Protein AF-A0A961IDR6-F1 (afdb_monomer_lite)

pLDDT: mean 81.63, std 20.86, range [23.52, 98.5]

Radius of gyration: 26.8 Å; chains: 1; bounding box: 94×49×54 Å

Foldseek 3Di:
DDFFADDDDDDDDDDDDDDDDDDDDDDDDDDDDDDPPPPPCPPDPPPPDPAAEFEEEEEQPFFFDFDPDQDADQFPLVRDRPDTRDRADWDADPVRDIDGSSVVSLVVLVVVVVLLQLLPDPNSVVVNVVVVVVPDPDPDDRRHHYNYHYLDNHHLVVDPDDSPPSCSCVSAHQFWHQDPPPRDTDGHSVVVVVVSVGPYYHYDGDDDDDPPDPDDDDTDGDDDPVLLVQLVCCLVVVDPPVVVCPDPCHVPADDPDPPADSSLSSLQVSCCVQPQFGADSVSPGTDPVGRRHDGVVLVVDPPHDDPPVSVVPDPPDD

Sequence (318 aa):
MLLLIAILPISTTESNVTVRPERKRGFFPGKWVTVCLLLLLPGLLYCDPPAPQYTVVLDPGHGGAPLRRPDDKWDVVTGKYLSYYAPGMTARDENGRLLHEHLVTLDLARAVKQYLDWTHSDQGWRKFSELLNEFSDQNTYERIVIDARMSRKDSWNHRFRSTEHPEVNAPYRLYDFPDPESGKMRNGRISFINRLQPHLVVSLHTNPAGAGHDGGMAAVLSPGYETFEMIRRIHLNDKPVSFFQQSPWYGKWLVTDPGWSQYEAARADTWVYFNGWRTNRSGTAIDRNKNRGIRYNMFNWRYRDPPGWEKLYDESEP

Secondary structure (DSSP, 8-state):
-------------------PPPPPP-----------SSSS-TTS---PPPPPEEEEEEEES--S---SSEEEEEETTTTEEEEE-----EEE-TT-PEEEHHHHHHHHHHHHHHHHHGGGSHHHHHHHHHHHTTT---S-----EEEEEES-S--GGGSS--TT-TTSSTTT-SS-EE-TTT-PEEP-HHHHHHHT--SEEEEE---PPPTT------------HHHHHHHHHHHTTSS-THHHHTSTTTTTS---STT--HHHHHHHHHHHHHHSEEEPTTSSSEEEEEE----HHHHSSTTPPPTTGGGG------

Structure (mmCIF, N/CA/C/O backbone):
data_AF-A0A961IDR6-F1
#
_entry.id   AF-A0A961IDR6-F1
#
loop_
_atom_site.group_PDB
_atom_site.id
_atom_site.type_symbol
_atom_site.label_atom_id
_atom_site.label_alt_id
_atom_site.label_comp_id
_atom_site.label_asym_id
_atom_site.label_entity_id
_atom_site.label_seq_id
_atom_site.pdbx_PDB_ins_code
_atom_site.Cartn_x
_atom_site.Cartn_y
_atom_site.Cartn_z
_atom_site.occupancy
_atom_site.B_iso_or_equiv
_atom_site.auth_seq_id
_atom_site.auth_comp_id
_atom_site.auth_asym_id
_atom_site.auth_atom_id
_atom_site.pdbx_PDB_model_num
ATOM 1 N N . MET A 1 1 ? -4.018 -3.034 -7.628 1.00 26.11 1 MET A N 1
ATOM 2 C CA . MET A 1 1 ? -4.424 -2.778 -6.231 1.00 26.11 1 MET A CA 1
ATOM 3 C C . MET A 1 1 ? -3.271 -2.130 -5.485 1.00 26.11 1 MET A C 1
ATOM 5 O O . MET A 1 1 ? -2.189 -2.711 -5.451 1.00 26.11 1 MET A O 1
ATOM 9 N N . LEU A 1 2 ? -3.489 -0.928 -4.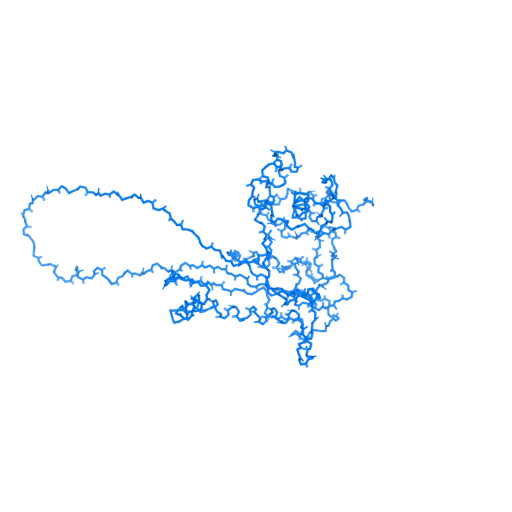962 1.00 25.25 2 LEU A N 1
ATOM 10 C CA . LEU A 1 2 ? -2.490 -0.157 -4.240 1.00 25.25 2 LEU A CA 1
ATOM 11 C C . LEU A 1 2 ? -2.885 0.030 -2.781 1.00 25.25 2 LEU A C 1
ATOM 13 O O . LEU A 1 2 ? -4.056 0.079 -2.418 1.00 25.25 2 LEU A O 1
ATOM 17 N N . LEU A 1 3 ? -1.825 0.096 -1.992 1.00 26.91 3 LEU A N 1
ATOM 18 C CA . LEU A 1 3 ? -1.767 0.453 -0.595 1.00 26.91 3 LEU A CA 1
ATOM 19 C C . LEU A 1 3 ? -2.456 1.808 -0.392 1.00 26.91 3 LEU A C 1
ATOM 21 O O . LEU A 1 3 ? -2.026 2.815 -0.952 1.00 26.91 3 LEU A O 1
ATOM 25 N N . LEU A 1 4 ? -3.560 1.798 0.344 1.00 29.67 4 LEU A N 1
ATOM 26 C CA . LEU A 1 4 ? -4.343 2.981 0.659 1.00 29.67 4 LEU A CA 1
ATOM 27 C C . LEU A 1 4 ? -3.874 3.524 2.020 1.00 29.67 4 LEU A C 1
ATOM 29 O O . LEU A 1 4 ? -3.592 2.766 2.950 1.00 29.67 4 LEU A O 1
ATOM 33 N N . ILE A 1 5 ? -3.733 4.842 2.107 1.00 33.75 5 ILE A N 1
ATOM 34 C CA . ILE A 1 5 ? -3.593 5.604 3.349 1.00 33.75 5 ILE A CA 1
ATOM 35 C C . ILE A 1 5 ? -4.609 6.735 3.216 1.00 33.75 5 ILE A C 1
ATOM 37 O O . ILE A 1 5 ? -4.359 7.682 2.477 1.00 33.75 5 ILE A O 1
ATOM 41 N N . ALA A 1 6 ? -5.780 6.620 3.846 1.00 28.98 6 ALA A N 1
ATOM 42 C CA . ALA A 1 6 ? -6.823 7.643 3.754 1.00 28.98 6 ALA A CA 1
ATOM 43 C C . ALA A 1 6 ? -7.644 7.756 5.045 1.00 28.98 6 ALA A C 1
ATOM 45 O O . ALA A 1 6 ? -8.074 6.743 5.595 1.00 28.98 6 ALA A O 1
ATOM 46 N N . ILE A 1 7 ? -7.907 9.001 5.453 1.00 27.59 7 ILE A N 1
ATOM 47 C CA . ILE A 1 7 ? -9.013 9.412 6.329 1.00 27.59 7 ILE A CA 1
ATOM 48 C C . ILE A 1 7 ? -9.936 10.316 5.486 1.00 27.59 7 ILE A C 1
ATOM 50 O O . ILE A 1 7 ? -9.464 11.053 4.619 1.00 27.59 7 ILE A O 1
ATOM 54 N N . LEU A 1 8 ? -11.247 10.156 5.691 1.00 24.33 8 LEU A N 1
ATOM 55 C CA . LEU A 1 8 ? -12.375 10.627 4.869 1.00 24.33 8 LEU A CA 1
ATOM 56 C C . LEU A 1 8 ? -12.589 12.153 4.880 1.00 24.33 8 LEU A C 1
ATOM 58 O O . LEU A 1 8 ? -12.225 12.824 5.843 1.00 24.33 8 LEU A O 1
ATOM 62 N N . PRO A 1 9 ? -13.327 12.668 3.878 1.00 23.52 9 PRO A N 1
ATOM 63 C CA . PRO A 1 9 ? -14.519 13.450 4.218 1.00 23.52 9 PRO A CA 1
ATOM 64 C C . PRO A 1 9 ? -15.810 12.872 3.611 1.00 23.52 9 PRO A C 1
ATOM 66 O O . PRO A 1 9 ? -15.859 12.473 2.447 1.00 23.52 9 PRO A O 1
ATOM 69 N N . ILE A 1 10 ? -16.862 12.858 4.433 1.00 27.94 10 ILE A N 1
ATOM 70 C CA . ILE A 1 10 ? -18.261 12.602 4.062 1.00 27.94 10 ILE A CA 1
ATOM 71 C C . ILE A 1 10 ? -18.847 13.895 3.477 1.00 27.94 10 ILE A C 1
ATOM 73 O O . ILE A 1 10 ? -18.615 14.975 4.015 1.00 27.94 10 ILE A O 1
ATOM 77 N N . SER A 1 11 ? -19.643 13.787 2.412 1.00 25.88 11 SER A N 1
ATOM 78 C CA . SER A 1 11 ? -20.588 14.833 2.010 1.00 25.88 11 SER A CA 1
ATOM 79 C C . SER A 1 11 ? -21.814 14.223 1.329 1.00 25.88 11 SER A C 1
ATOM 81 O O . SER A 1 11 ? -21.811 13.072 0.901 1.00 25.88 11 SER A O 1
ATOM 83 N N . THR A 1 12 ? -22.864 15.027 1.320 1.00 27.11 12 THR A N 1
ATOM 84 C CA . THR A 1 12 ? -24.258 14.766 1.658 1.00 27.11 12 THR A CA 1
ATOM 85 C C . THR A 1 12 ? -25.153 14.366 0.493 1.00 27.11 12 THR A C 1
ATOM 87 O O . THR A 1 12 ? -24.925 14.707 -0.664 1.00 27.11 12 THR A O 1
ATOM 90 N N . THR A 1 13 ? -26.233 13.684 0.856 1.00 29.56 13 THR A N 1
ATOM 91 C CA . THR A 1 13 ? -27.430 13.421 0.060 1.00 29.56 13 THR A CA 1
ATOM 92 C C . THR A 1 13 ? -28.245 14.692 -0.218 1.00 29.56 13 THR A C 1
ATOM 94 O O . THR A 1 13 ? -28.388 15.549 0.649 1.00 29.56 13 THR A O 1
ATOM 97 N N . GLU A 1 14 ? -28.889 14.743 -1.385 1.00 27.91 14 GLU A N 1
ATOM 98 C CA . GLU A 1 14 ? -30.161 15.447 -1.619 1.00 27.91 14 GLU A CA 1
ATOM 99 C C . GLU A 1 14 ? -31.127 14.392 -2.205 1.00 27.91 14 GLU A C 1
ATOM 101 O O . GLU A 1 14 ? -30.760 13.684 -3.139 1.00 27.91 14 GLU A O 1
ATOM 106 N N . SER A 1 15 ? -32.207 13.993 -1.516 1.00 29.78 15 SER A N 1
ATOM 107 C CA . SER A 1 15 ? -33.550 14.616 -1.445 1.00 29.78 15 SER A CA 1
ATOM 108 C C . SER A 1 15 ? -34.262 14.625 -2.814 1.00 29.78 15 SER A C 1
ATOM 110 O O . SER A 1 15 ? -33.635 14.889 -3.825 1.00 29.78 15 SER A O 1
ATOM 112 N N . ASN A 1 16 ? -35.557 14.384 -3.014 1.00 28.86 16 ASN A N 1
ATOM 113 C CA . ASN A 1 16 ? -36.733 13.998 -2.234 1.00 28.86 16 ASN A CA 1
ATOM 114 C C . ASN A 1 16 ? -37.835 13.816 -3.300 1.00 28.86 16 ASN A C 1
ATOM 116 O O . ASN A 1 16 ? -38.014 14.739 -4.086 1.00 28.86 16 ASN A O 1
ATOM 120 N N . VAL A 1 17 ? -38.633 12.741 -3.305 1.00 29.72 17 VAL A N 1
ATOM 121 C CA . VAL A 1 17 ? -40.006 12.809 -3.857 1.00 29.72 17 VAL A CA 1
ATOM 122 C C . VAL A 1 17 ? -40.931 11.909 -3.041 1.00 29.72 17 VAL A C 1
ATOM 124 O O . VAL A 1 17 ? -40.853 10.685 -3.077 1.00 29.72 17 VAL A O 1
ATOM 127 N N . THR A 1 18 ? -41.828 12.556 -2.303 1.00 32.84 18 THR A N 1
ATOM 128 C CA . THR A 1 18 ? -42.968 11.965 -1.603 1.00 32.84 18 THR A CA 1
ATOM 129 C C . THR A 1 18 ? -44.184 11.983 -2.528 1.00 32.84 18 THR A C 1
ATOM 131 O O . THR A 1 18 ? -44.560 13.036 -3.037 1.00 32.84 18 THR A O 1
ATOM 134 N N . VAL A 1 19 ? -44.846 10.838 -2.704 1.00 32.81 19 VAL A N 1
ATOM 135 C CA . VAL A 1 19 ? -46.178 10.757 -3.324 1.00 32.81 19 VAL A CA 1
ATOM 136 C C . VAL A 1 19 ? -47.172 10.287 -2.263 1.00 32.81 19 VAL A C 1
ATOM 138 O O . VAL A 1 19 ? -47.038 9.204 -1.698 1.00 32.81 19 VAL A O 1
ATOM 141 N N . ARG A 1 20 ? -48.159 11.139 -1.961 1.00 35.66 20 ARG A N 1
ATOM 142 C CA . ARG A 1 20 ? -49.316 10.823 -1.106 1.00 35.66 20 ARG A CA 1
ATOM 143 C C . ARG A 1 20 ? -50.301 9.923 -1.864 1.00 35.66 20 ARG A C 1
ATOM 145 O O . ARG A 1 20 ? -50.562 10.217 -3.028 1.00 35.66 20 ARG A O 1
ATOM 152 N N . PRO A 1 21 ? -50.957 8.943 -1.220 1.00 35.19 21 PRO A N 1
ATOM 153 C CA . PRO A 1 21 ? -52.134 8.309 -1.794 1.00 35.19 21 PRO A CA 1
ATOM 154 C C . PRO A 1 21 ? -53.433 8.996 -1.344 1.00 35.19 21 PRO A C 1
ATOM 156 O O . PRO A 1 21 ? -53.613 9.370 -0.181 1.00 35.19 21 PRO A O 1
ATOM 159 N N . GLU A 1 22 ? -54.350 9.147 -2.299 1.00 31.64 22 GLU A N 1
ATOM 160 C CA . GLU A 1 22 ? -55.722 9.615 -2.115 1.00 31.64 22 GLU A CA 1
ATOM 161 C C . GLU A 1 22 ? -56.558 8.646 -1.262 1.00 31.64 22 GLU A C 1
ATOM 163 O O . GLU A 1 22 ? -56.535 7.428 -1.436 1.00 31.64 22 GLU A O 1
ATOM 168 N N . ARG A 1 23 ? -57.376 9.208 -0.364 1.00 33.44 23 ARG A N 1
ATOM 169 C CA . ARG A 1 23 ? -58.439 8.495 0.355 1.00 33.44 23 ARG A CA 1
ATOM 170 C C . ARG A 1 23 ? -59.662 8.327 -0.549 1.00 33.44 23 ARG A C 1
ATOM 172 O O . ARG A 1 23 ? -60.305 9.321 -0.879 1.00 33.44 23 ARG A O 1
ATOM 179 N N . LYS A 1 24 ? -60.095 7.087 -0.794 1.00 34.59 24 LYS A N 1
ATOM 180 C CA . LYS A 1 24 ? -61.498 6.787 -1.131 1.00 34.59 24 LYS A CA 1
ATOM 181 C C . LYS A 1 24 ? -62.202 6.180 0.081 1.00 34.59 24 LYS A C 1
ATOM 183 O O . LYS A 1 24 ? -61.761 5.181 0.639 1.00 34.59 24 LYS A O 1
ATOM 188 N N . ARG A 1 25 ? -63.286 6.837 0.505 1.00 36.38 25 ARG A N 1
ATOM 189 C CA . ARG A 1 25 ? -64.225 6.361 1.529 1.00 36.38 25 ARG A CA 1
ATOM 190 C C . ARG A 1 25 ? -65.143 5.310 0.903 1.00 36.38 25 ARG A C 1
ATOM 192 O O . ARG A 1 25 ? -65.755 5.580 -0.123 1.00 36.38 25 ARG A O 1
ATOM 199 N N . GLY A 1 26 ? -65.272 4.164 1.561 1.00 34.12 26 GLY A N 1
ATOM 200 C CA . GLY A 1 26 ? -66.303 3.162 1.307 1.00 34.12 26 GLY A CA 1
ATOM 201 C C . GLY A 1 26 ? -66.815 2.653 2.649 1.00 34.12 26 GLY A C 1
ATOM 202 O O . GLY A 1 26 ? -66.037 2.184 3.471 1.00 34.12 26 GLY A O 1
ATOM 203 N N . PHE A 1 27 ? -68.106 2.846 2.884 1.00 33.69 27 PHE A N 1
ATOM 204 C CA . PHE A 1 27 ? -68.839 2.580 4.116 1.00 33.69 27 PHE A CA 1
ATOM 205 C C . PHE A 1 27 ? -69.639 1.287 3.928 1.00 33.69 27 PHE A C 1
ATOM 207 O O . PHE A 1 27 ? -70.381 1.213 2.957 1.00 33.69 27 PHE A O 1
ATOM 214 N N . PHE A 1 28 ? -69.537 0.313 4.837 1.00 36.84 28 PHE A N 1
ATOM 215 C CA . PHE A 1 28 ? -70.566 -0.716 5.060 1.00 36.84 28 PHE A CA 1
ATOM 216 C C . PHE A 1 28 ? -70.483 -1.235 6.509 1.00 36.84 28 PHE A C 1
ATOM 218 O O . PHE A 1 28 ? -69.383 -1.556 6.964 1.00 36.84 28 PHE A O 1
ATOM 225 N N . PRO A 1 29 ? -71.605 -1.319 7.253 1.00 46.75 29 PRO A N 1
ATOM 226 C CA . PRO A 1 29 ? -71.626 -1.828 8.618 1.00 46.75 29 PRO A CA 1
ATOM 227 C C . PRO A 1 29 ? -72.003 -3.317 8.641 1.00 46.75 29 PRO A C 1
ATOM 229 O O . PRO A 1 29 ? -72.937 -3.745 7.967 1.00 46.75 29 PRO A O 1
ATOM 232 N N . GLY A 1 30 ? -71.317 -4.113 9.460 1.00 32.97 30 GLY A N 1
ATOM 233 C CA . GLY A 1 30 ? -71.651 -5.524 9.642 1.00 32.97 30 GLY A CA 1
ATOM 234 C C . GLY A 1 30 ? -70.866 -6.152 10.787 1.00 32.97 30 GLY A C 1
ATOM 235 O O . GLY A 1 30 ? -69.664 -6.352 10.685 1.00 32.97 30 GLY A O 1
ATOM 236 N N . LYS A 1 31 ? -71.571 -6.415 11.885 1.00 41.28 31 LYS A N 1
ATOM 237 C CA . LYS A 1 31 ? -71.119 -6.974 13.166 1.00 41.28 31 LYS A CA 1
ATOM 238 C C . LYS A 1 31 ? -70.223 -8.213 13.013 1.00 41.28 31 LYS A C 1
ATOM 240 O O . LYS A 1 31 ? -70.706 -9.190 12.464 1.00 41.28 31 LYS A O 1
ATOM 245 N N . TRP A 1 32 ? -69.038 -8.219 13.635 1.00 39.53 32 TRP A N 1
ATOM 246 C CA . TRP A 1 32 ? -68.435 -9.418 14.237 1.00 39.53 32 TRP A CA 1
ATOM 247 C C . TRP A 1 32 ? -67.631 -9.063 15.491 1.00 39.53 32 TRP A C 1
ATOM 249 O O . TRP A 1 32 ? -67.067 -7.982 15.639 1.00 39.53 32 TRP A O 1
ATOM 259 N N . VAL A 1 33 ? -67.704 -10.007 16.414 1.00 42.34 33 VAL A N 1
ATOM 260 C CA . VAL A 1 33 ? -67.354 -9.995 17.828 1.00 42.34 33 VAL A CA 1
ATOM 261 C C . VAL A 1 33 ? -65.859 -10.291 18.018 1.00 42.34 33 VAL A C 1
ATOM 263 O O . VAL A 1 33 ? -65.310 -11.150 17.341 1.00 42.34 33 VAL A O 1
ATOM 266 N N . THR A 1 34 ? -65.243 -9.580 18.966 1.00 48.31 34 THR A N 1
ATOM 267 C CA . THR A 1 34 ? -64.062 -9.954 19.771 1.00 48.31 34 THR A CA 1
ATOM 268 C C . THR A 1 34 ? -62.850 -10.580 19.062 1.00 48.31 34 THR A C 1
ATOM 270 O O . THR A 1 34 ? -62.719 -11.796 19.024 1.00 48.31 34 THR A O 1
ATOM 273 N N . VAL A 1 35 ? -61.862 -9.743 18.710 1.00 43.81 35 VAL A N 1
ATOM 274 C CA . VAL A 1 35 ? -60.420 -10.037 18.890 1.00 43.81 35 VAL A CA 1
ATOM 275 C C . VAL A 1 35 ? -59.711 -8.725 19.267 1.00 43.81 35 VAL A C 1
ATOM 277 O O . VAL A 1 35 ? -59.161 -8.029 18.422 1.00 43.81 35 VAL A O 1
ATOM 280 N N . CYS A 1 36 ? -59.747 -8.356 20.549 1.00 46.03 36 CYS A N 1
ATOM 281 C CA . CYS A 1 36 ? -59.084 -7.155 21.084 1.00 46.03 36 CYS A CA 1
ATOM 282 C C . CYS A 1 36 ? -57.797 -7.461 21.875 1.00 46.03 36 CYS A C 1
ATOM 284 O O . CYS A 1 36 ? -57.513 -6.767 22.842 1.00 46.03 36 CYS A O 1
ATOM 286 N N . LEU A 1 37 ? -56.994 -8.469 21.509 1.00 45.31 37 LEU A N 1
ATOM 287 C CA . LEU A 1 37 ? -55.779 -8.775 22.294 1.00 45.31 37 LEU A CA 1
ATOM 288 C C . LEU A 1 37 ? -54.541 -9.235 21.510 1.00 45.31 37 LEU A C 1
ATOM 290 O O . LEU A 1 37 ? -53.613 -9.759 22.111 1.00 45.31 37 LEU A O 1
ATOM 294 N N . LEU A 1 38 ? -54.476 -8.988 20.196 1.00 44.19 38 LEU A N 1
ATOM 295 C CA . LEU A 1 38 ? -53.254 -9.228 19.401 1.00 44.19 38 LEU A CA 1
ATOM 296 C C . LEU A 1 38 ? -52.867 -8.083 18.444 1.00 44.19 38 LEU A C 1
ATOM 298 O O . LEU A 1 38 ? -51.888 -8.200 17.718 1.00 44.19 38 LEU A O 1
ATOM 302 N N . LEU A 1 39 ? -53.581 -6.950 18.465 1.00 45.56 39 LEU A N 1
ATOM 303 C CA . LEU A 1 39 ? -53.295 -5.790 17.599 1.00 45.56 39 LEU A CA 1
ATOM 304 C C . LEU A 1 39 ? -52.666 -4.594 18.343 1.00 45.56 39 LEU A C 1
ATOM 306 O O . LEU A 1 39 ? -52.488 -3.529 17.760 1.00 45.56 39 LEU A O 1
ATOM 310 N N . LEU A 1 40 ? -52.279 -4.775 19.611 1.00 47.91 40 LEU A N 1
ATOM 311 C CA . LEU A 1 40 ? -51.539 -3.791 20.418 1.00 47.91 40 LEU A CA 1
ATOM 312 C C . LEU A 1 40 ? -50.065 -4.171 20.615 1.00 47.91 40 LEU A C 1
ATOM 314 O O . LEU A 1 40 ? -49.457 -3.826 21.621 1.00 47.91 40 LEU A O 1
ATOM 318 N N . LEU A 1 41 ? -49.471 -4.855 19.637 1.00 50.72 41 LEU A N 1
ATOM 319 C CA . LEU A 1 41 ? -48.018 -4.981 19.537 1.00 50.72 41 LEU A CA 1
ATOM 320 C C . LEU A 1 41 ? -47.503 -4.623 18.130 1.00 50.72 41 LEU A C 1
ATOM 322 O O . LEU A 1 41 ? -46.824 -5.443 17.519 1.00 50.72 41 LEU A O 1
ATOM 326 N N . PRO A 1 42 ? -47.730 -3.403 17.590 1.00 45.50 42 PRO A N 1
ATOM 327 C CA . PRO A 1 42 ? -46.989 -2.965 16.404 1.00 45.50 42 PRO A CA 1
ATOM 328 C C . PRO A 1 42 ? -45.484 -2.753 16.669 1.00 45.50 42 PRO A C 1
ATOM 330 O O . PRO A 1 42 ? -44.766 -2.362 15.758 1.00 45.50 42 PRO A O 1
ATOM 333 N N . GLY A 1 43 ? -44.999 -2.966 17.900 1.00 47.38 43 GLY A N 1
ATOM 334 C CA . GLY A 1 43 ? -43.643 -2.600 18.321 1.00 47.38 43 GLY A CA 1
ATOM 335 C C . GLY A 1 43 ? -42.720 -3.741 18.753 1.00 47.38 43 GLY A C 1
ATOM 336 O O . GLY A 1 43 ? -41.617 -3.442 19.188 1.00 47.38 43 GLY A O 1
ATOM 337 N N . LEU A 1 44 ? -43.122 -5.020 18.682 1.00 47.84 44 LEU A N 1
ATOM 338 C CA . LEU A 1 44 ? -42.323 -6.108 19.287 1.00 47.84 44 LEU A CA 1
ATOM 339 C C . LEU A 1 44 ? -41.415 -6.911 18.348 1.00 47.84 44 LEU A C 1
ATOM 341 O O . LEU A 1 44 ? -40.717 -7.793 18.831 1.00 47.84 44 LEU A O 1
ATOM 345 N N . LEU A 1 45 ? -41.361 -6.612 17.048 1.00 49.56 45 LEU A N 1
ATOM 346 C CA . LEU A 1 45 ? -40.419 -7.275 16.130 1.00 49.56 45 LEU A CA 1
ATOM 347 C C . LEU A 1 45 ? -39.859 -6.327 15.060 1.00 49.56 45 LEU A C 1
ATOM 349 O O . LEU A 1 45 ? -39.510 -6.769 13.967 1.00 49.56 45 LEU A O 1
ATOM 353 N N . TYR A 1 46 ? -39.748 -5.026 15.353 1.00 47.03 46 TYR A N 1
ATOM 354 C CA . TYR A 1 46 ? -38.861 -4.179 14.557 1.00 47.03 46 TYR A CA 1
ATOM 355 C C . TYR A 1 46 ? -37.438 -4.429 15.052 1.00 47.03 46 TYR A C 1
ATOM 357 O O . TYR A 1 46 ? -36.935 -3.763 15.951 1.00 47.03 46 TYR A O 1
ATOM 365 N N . CYS A 1 47 ? -36.835 -5.500 14.542 1.00 53.31 47 CYS A N 1
ATOM 366 C CA . CYS A 1 47 ? -35.402 -5.676 14.659 1.00 53.31 47 CYS A CA 1
ATOM 367 C C . CYS A 1 47 ? -34.807 -4.658 13.691 1.00 53.31 47 CYS A C 1
ATOM 369 O O . CYS A 1 47 ? -34.988 -4.809 12.480 1.00 53.31 47 CYS A O 1
ATOM 371 N N . ASP A 1 48 ? -34.183 -3.601 14.215 1.00 63.38 48 ASP A N 1
ATOM 372 C CA . ASP A 1 48 ? -33.442 -2.679 13.362 1.00 63.38 48 ASP A CA 1
ATOM 373 C C . ASP A 1 48 ? -32.518 -3.502 12.455 1.00 63.38 48 ASP A C 1
ATOM 375 O O . ASP A 1 48 ? -31.928 -4.494 12.916 1.00 63.38 48 ASP A O 1
ATOM 379 N N . PRO A 1 49 ? -32.432 -3.161 11.156 1.00 72.31 49 PRO A N 1
ATOM 380 C CA . PRO A 1 49 ? -31.512 -3.849 10.274 1.00 72.31 49 PRO A CA 1
ATOM 381 C C . PRO A 1 49 ? -30.114 -3.796 10.902 1.00 72.31 49 PRO A C 1
ATOM 383 O O . PRO A 1 49 ? -29.743 -2.774 11.490 1.00 72.31 49 PRO A O 1
ATOM 386 N N . PRO A 1 50 ? -29.341 -4.893 10.823 1.00 82.12 50 PRO A N 1
ATOM 387 C CA . PRO A 1 50 ? -28.013 -4.913 11.406 1.00 82.12 50 PRO A CA 1
ATOM 388 C C . PRO A 1 50 ? -27.198 -3.756 10.831 1.00 82.12 50 PRO A C 1
ATOM 390 O O . PRO A 1 50 ? -27.246 -3.494 9.626 1.00 82.12 50 PRO A O 1
ATOM 393 N N . ALA A 1 51 ? -26.467 -3.069 11.708 1.00 90.50 51 ALA A N 1
ATOM 394 C CA . ALA A 1 51 ? -25.614 -1.957 11.320 1.00 90.50 51 ALA A CA 1
ATOM 395 C C . ALA A 1 51 ? -24.704 -2.364 10.145 1.00 90.50 51 ALA A C 1
ATOM 397 O O . ALA A 1 51 ? -24.154 -3.475 10.163 1.00 90.50 51 ALA A O 1
ATOM 398 N N . PRO A 1 52 ? -24.527 -1.499 9.129 1.00 95.38 52 PRO A N 1
ATOM 399 C CA . PRO A 1 52 ? -23.689 -1.813 7.984 1.00 95.38 52 PRO A CA 1
ATOM 400 C C . PRO A 1 52 ? -22.265 -2.141 8.439 1.00 95.38 52 PRO A C 1
ATOM 402 O O . PRO A 1 52 ? -21.695 -1.481 9.315 1.00 95.38 52 PRO A O 1
ATOM 405 N N . GLN A 1 53 ? -21.702 -3.186 7.836 1.00 96.06 53 GLN A N 1
ATOM 406 C CA . GLN A 1 53 ? -20.392 -3.712 8.191 1.00 96.06 53 GLN A CA 1
ATOM 407 C C . GLN A 1 53 ? -19.366 -3.413 7.099 1.00 96.06 53 GLN A C 1
ATOM 409 O O . GLN A 1 53 ? -19.571 -3.739 5.932 1.00 96.06 53 GLN A O 1
ATOM 414 N N . TYR A 1 54 ? -18.223 -2.866 7.506 1.00 97.62 54 TYR A N 1
ATOM 415 C CA . TYR A 1 54 ? -17.109 -2.526 6.631 1.00 97.62 54 TYR A CA 1
ATOM 416 C C . TYR A 1 54 ? -15.842 -3.250 7.079 1.00 97.62 54 TYR A C 1
ATOM 418 O O . TYR A 1 54 ? -15.432 -3.176 8.233 1.00 97.62 54 TYR A O 1
ATOM 426 N N . THR A 1 55 ? -15.181 -3.938 6.157 1.00 97.81 55 THR A N 1
ATOM 427 C CA . THR A 1 55 ? -13.867 -4.548 6.406 1.00 97.81 55 THR A CA 1
ATOM 428 C C . THR A 1 55 ? -12.756 -3.535 6.162 1.00 97.81 55 THR A C 1
ATOM 430 O O . THR A 1 55 ? -12.641 -2.994 5.060 1.00 97.81 55 THR A O 1
ATOM 433 N N . VAL A 1 56 ? -11.901 -3.332 7.162 1.00 98.25 56 VAL A N 1
ATOM 434 C CA . VAL A 1 56 ? -10.727 -2.453 7.086 1.00 98.25 56 VAL A CA 1
ATOM 435 C C . VAL A 1 56 ? -9.476 -3.277 7.352 1.00 98.25 56 VAL A C 1
ATOM 437 O O . VAL A 1 56 ? -9.435 -4.058 8.300 1.00 98.25 56 VAL A O 1
ATOM 440 N N . VAL A 1 57 ? -8.433 -3.119 6.540 1.00 98.50 57 VAL A N 1
ATOM 441 C CA . VAL A 1 57 ? -7.146 -3.788 6.767 1.00 98.50 57 VAL A CA 1
ATOM 442 C C . VAL A 1 57 ? -6.088 -2.768 7.147 1.00 98.50 57 VAL A C 1
ATOM 444 O O . VAL A 1 57 ? -5.724 -1.921 6.342 1.00 98.50 57 VAL A O 1
ATOM 447 N N . LEU A 1 58 ? -5.555 -2.892 8.356 1.00 98.50 58 LEU A N 1
ATOM 448 C CA . LEU A 1 58 ? -4.399 -2.150 8.836 1.00 98.50 58 LEU A CA 1
ATOM 449 C C . LEU A 1 58 ? -3.124 -2.886 8.392 1.00 98.50 58 LEU A C 1
ATOM 451 O O . LEU A 1 58 ? -2.882 -4.024 8.802 1.00 98.50 58 LEU A O 1
ATOM 455 N N . ASP A 1 59 ? -2.312 -2.263 7.542 1.00 97.75 59 ASP A N 1
ATOM 456 C CA . ASP A 1 59 ? -1.015 -2.783 7.098 1.00 97.75 59 ASP A CA 1
ATOM 457 C C . ASP A 1 59 ? 0.118 -2.032 7.810 1.00 97.75 59 ASP A C 1
ATOM 459 O O . ASP A 1 59 ? 0.580 -1.001 7.321 1.00 97.75 59 ASP A O 1
ATOM 463 N N . PRO A 1 60 ? 0.569 -2.482 8.994 1.00 97.12 60 PRO A N 1
ATOM 464 C CA . PRO A 1 60 ? 1.741 -1.880 9.606 1.00 97.12 60 PRO A CA 1
ATOM 465 C C . PRO A 1 60 ? 2.965 -2.144 8.722 1.00 97.12 60 PRO A C 1
ATOM 467 O O . PRO A 1 60 ? 3.317 -3.297 8.455 1.00 97.12 60 PRO A O 1
ATOM 470 N N . GLY A 1 61 ? 3.618 -1.073 8.277 1.00 94.44 61 GLY A N 1
ATOM 471 C CA . GLY A 1 61 ? 4.722 -1.118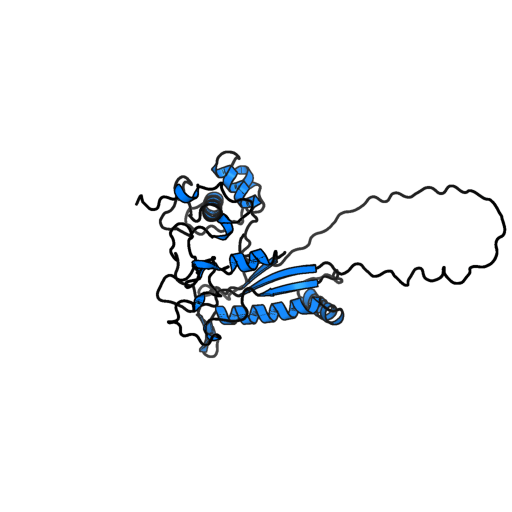 7.331 1.00 94.44 61 GLY A CA 1
ATOM 472 C C . GLY A 1 61 ? 5.854 -2.043 7.771 1.00 94.44 61 GLY A C 1
ATOM 473 O O . GLY A 1 61 ? 6.112 -2.234 8.960 1.00 94.44 61 GLY A O 1
ATOM 474 N N . HIS A 1 62 ? 6.568 -2.605 6.795 1.00 93.69 62 HIS A N 1
ATOM 475 C CA . HIS A 1 62 ? 7.750 -3.443 7.024 1.00 93.69 62 HIS A CA 1
ATOM 476 C C . HIS A 1 62 ? 7.439 -4.706 7.859 1.00 93.69 62 HIS A C 1
ATOM 478 O O . HIS A 1 62 ? 6.412 -5.344 7.650 1.00 93.69 62 HIS A O 1
ATOM 484 N N . GLY A 1 63 ? 8.370 -5.139 8.720 1.00 92.81 63 GLY A N 1
ATOM 485 C CA . GLY A 1 63 ? 8.206 -6.301 9.609 1.00 92.81 63 GLY A CA 1
ATOM 486 C C . GLY A 1 63 ? 9.280 -7.379 9.466 1.00 92.81 63 GLY A C 1
ATOM 487 O O . GLY A 1 63 ? 9.521 -8.105 10.421 1.00 92.81 63 GLY A O 1
ATOM 488 N N . GLY A 1 64 ? 9.949 -7.463 8.319 1.00 92.69 64 GLY A N 1
ATOM 489 C CA . GLY A 1 64 ? 11.050 -8.388 8.047 1.00 92.69 64 GLY A CA 1
ATOM 490 C C . GLY A 1 64 ? 12.435 -7.904 8.490 1.00 92.69 64 GLY A C 1
ATOM 491 O O . GLY A 1 64 ? 12.646 -6.728 8.792 1.00 92.69 64 GLY A O 1
ATOM 492 N N . ALA A 1 65 ? 13.365 -8.853 8.528 1.00 91.81 65 ALA A N 1
ATOM 493 C CA . ALA A 1 65 ? 14.773 -8.701 8.835 1.00 91.81 65 ALA A CA 1
ATOM 494 C C . ALA A 1 65 ? 15.558 -8.077 7.663 1.00 91.81 65 ALA A C 1
ATOM 496 O O . ALA A 1 65 ? 15.289 -8.390 6.496 1.00 91.81 65 ALA A O 1
ATOM 497 N N . PRO A 1 66 ? 16.576 -7.246 7.955 1.00 89.12 66 PRO A N 1
ATOM 498 C CA . PRO A 1 66 ? 17.486 -6.719 6.946 1.00 89.12 66 PRO A CA 1
ATOM 499 C C . PRO A 1 66 ? 18.456 -7.812 6.484 1.00 89.12 66 PRO A C 1
ATOM 501 O O . PRO A 1 66 ? 19.397 -8.161 7.194 1.00 89.12 66 PRO A O 1
ATOM 504 N N . LEU A 1 67 ? 18.242 -8.355 5.286 1.00 89.19 67 LEU A N 1
ATOM 505 C CA . LEU A 1 67 ? 19.121 -9.374 4.708 1.00 89.19 67 LEU A CA 1
ATOM 506 C C . LEU A 1 67 ? 20.091 -8.770 3.697 1.00 89.19 67 LEU A C 1
ATOM 508 O O . LEU A 1 67 ? 19.754 -7.840 2.970 1.00 89.19 67 LEU A O 1
ATOM 512 N N . ARG A 1 68 ? 21.279 -9.369 3.578 1.00 87.62 68 ARG A N 1
ATOM 513 C CA . ARG A 1 68 ? 22.282 -9.022 2.554 1.00 87.62 68 ARG A CA 1
ATOM 514 C C . ARG A 1 68 ? 22.032 -9.713 1.207 1.00 87.62 68 ARG A C 1
ATOM 516 O O . ARG A 1 68 ? 22.963 -9.928 0.439 1.00 87.62 68 ARG A O 1
ATOM 523 N N . ARG A 1 69 ? 20.778 -10.050 0.903 1.00 90.12 69 ARG A N 1
ATOM 524 C CA . ARG A 1 69 ? 20.354 -10.618 -0.383 1.00 90.12 69 ARG A CA 1
ATOM 525 C C . ARG A 1 69 ? 18.966 -10.109 -0.778 1.00 90.12 69 ARG A C 1
ATOM 527 O O . ARG A 1 69 ? 18.189 -9.765 0.119 1.00 90.12 69 ARG A O 1
ATOM 534 N N . PRO A 1 70 ? 18.631 -10.099 -2.080 1.00 91.62 70 PRO A N 1
ATOM 535 C CA . PRO A 1 70 ? 17.255 -9.937 -2.519 1.00 91.62 70 PRO A CA 1
ATOM 536 C C . PRO A 1 70 ? 16.361 -11.008 -1.890 1.00 91.62 70 PRO A C 1
ATOM 538 O O . PRO A 1 70 ? 16.691 -12.195 -1.887 1.00 91.62 70 PRO A O 1
ATOM 541 N N . ASP A 1 71 ? 15.261 -10.564 -1.296 1.00 92.50 71 ASP A N 1
ATOM 542 C CA . ASP A 1 71 ? 14.352 -11.419 -0.524 1.00 92.50 71 ASP A CA 1
ATOM 543 C C . ASP A 1 71 ? 12.929 -10.842 -0.442 1.00 92.50 71 ASP A C 1
ATOM 545 O O . ASP A 1 71 ? 12.074 -11.361 0.275 1.00 92.50 71 ASP A O 1
ATOM 549 N N . ASP A 1 72 ? 12.672 -9.757 -1.177 1.00 90.81 72 ASP A N 1
ATOM 550 C CA . ASP A 1 72 ? 11.362 -9.143 -1.341 1.00 90.81 72 ASP A CA 1
ATOM 551 C C . ASP A 1 72 ? 11.058 -8.934 -2.830 1.00 90.81 72 ASP A C 1
ATOM 553 O O . ASP A 1 72 ? 11.967 -8.851 -3.662 1.00 90.81 72 ASP A O 1
ATOM 557 N N . LYS A 1 73 ? 9.768 -8.837 -3.161 1.00 91.81 73 LYS A N 1
ATOM 558 C CA . LYS A 1 73 ? 9.246 -8.699 -4.531 1.00 91.81 73 LYS A CA 1
ATOM 559 C C . LYS A 1 73 ? 9.750 -9.797 -5.472 1.00 91.81 73 LYS A C 1
ATOM 561 O O . LYS A 1 73 ? 10.584 -9.551 -6.341 1.00 91.81 73 LYS A O 1
ATOM 566 N N . TRP A 1 74 ? 9.241 -11.010 -5.275 1.00 93.31 74 TRP A N 1
ATOM 567 C CA . TRP A 1 74 ? 9.433 -12.091 -6.235 1.00 93.31 74 TRP A CA 1
ATOM 568 C C . TRP A 1 74 ? 8.713 -11.762 -7.541 1.00 93.31 74 TRP A C 1
ATOM 570 O O . TRP A 1 74 ? 7.510 -11.490 -7.548 1.00 93.31 74 TRP A O 1
ATOM 580 N N . ASP A 1 75 ? 9.468 -11.776 -8.626 1.00 90.94 75 ASP A N 1
ATOM 581 C CA . ASP A 1 75 ? 8.969 -11.563 -9.969 1.00 90.94 75 ASP A CA 1
ATOM 582 C C . ASP A 1 75 ? 8.812 -12.908 -10.665 1.00 90.94 75 ASP A C 1
ATOM 584 O O . ASP A 1 75 ? 9.764 -13.668 -10.849 1.00 90.94 75 ASP A O 1
ATOM 588 N N . VAL A 1 76 ? 7.569 -13.222 -11.005 1.00 87.12 76 VAL A N 1
ATOM 589 C CA . VAL A 1 76 ? 7.197 -14.552 -11.493 1.00 87.12 76 VAL A CA 1
ATOM 590 C C . VAL A 1 76 ? 7.640 -14.814 -12.922 1.00 87.12 76 VAL A C 1
ATOM 592 O O . VAL A 1 76 ? 7.690 -15.973 -13.317 1.00 87.12 76 VAL A O 1
ATOM 595 N N . VAL A 1 77 ? 7.973 -13.766 -13.677 1.00 85.75 77 VAL A N 1
ATOM 596 C CA . VAL A 1 77 ? 8.488 -13.925 -15.037 1.00 85.75 77 VAL A CA 1
ATOM 597 C C . VAL A 1 77 ? 9.975 -14.255 -15.021 1.00 85.75 77 VAL A C 1
ATOM 599 O O . VAL A 1 77 ? 10.404 -15.210 -15.658 1.00 85.75 77 VAL A O 1
ATOM 602 N N . THR A 1 78 ? 10.750 -13.507 -14.238 1.00 85.81 78 THR A N 1
ATOM 603 C CA . THR A 1 78 ? 12.212 -13.653 -14.174 1.00 85.81 78 THR A CA 1
ATOM 604 C C . THR A 1 78 ? 12.655 -14.757 -13.207 1.00 85.81 78 THR A C 1
ATOM 606 O O . THR A 1 78 ? 13.810 -15.189 -13.224 1.00 85.81 78 THR A O 1
ATOM 609 N N . GLY A 1 79 ? 11.750 -15.223 -12.337 1.00 89.69 79 GLY A N 1
ATOM 610 C CA . GLY A 1 79 ? 12.029 -16.257 -11.340 1.00 89.69 79 GLY A CA 1
ATOM 611 C C . GLY A 1 79 ? 13.035 -15.801 -10.282 1.00 89.69 79 GLY A C 1
ATOM 612 O O . GLY A 1 79 ? 13.848 -16.599 -9.812 1.00 89.69 79 GLY A O 1
ATOM 613 N N . LYS A 1 80 ? 13.040 -14.504 -9.949 1.00 91.75 80 LYS A N 1
ATOM 614 C CA . LYS A 1 80 ? 14.021 -13.884 -9.047 1.00 91.75 80 LYS A CA 1
ATOM 615 C C . LYS A 1 80 ? 13.346 -12.916 -8.079 1.00 91.75 80 LYS A C 1
ATOM 617 O O . LYS A 1 80 ? 12.313 -12.314 -8.368 1.00 91.75 80 LYS A O 1
ATOM 622 N N . TYR A 1 81 ? 13.977 -12.711 -6.925 1.00 92.69 81 TYR A N 1
ATOM 623 C CA . TYR A 1 81 ? 13.667 -11.577 -6.056 1.00 92.69 81 TYR A CA 1
ATOM 624 C C . TYR A 1 81 ? 14.333 -10.318 -6.608 1.00 92.69 81 TYR A C 1
ATOM 626 O O . TYR A 1 81 ? 15.548 -10.293 -6.799 1.00 92.69 81 TYR A O 1
ATOM 634 N N . LEU A 1 82 ? 13.549 -9.265 -6.834 1.00 90.50 82 LEU A N 1
ATOM 635 C CA . LEU A 1 82 ? 14.051 -8.030 -7.443 1.00 90.50 82 LEU A CA 1
ATOM 636 C C . LEU A 1 82 ? 14.579 -7.014 -6.433 1.00 90.50 82 LEU A C 1
ATOM 638 O O . LEU A 1 82 ? 15.212 -6.031 -6.814 1.00 90.50 82 LEU A O 1
ATOM 642 N N . SER A 1 83 ? 14.282 -7.198 -5.147 1.00 90.19 83 SER A N 1
ATOM 643 C CA . SER A 1 83 ? 14.659 -6.229 -4.125 1.00 90.19 83 SER A CA 1
ATOM 644 C C . SER A 1 83 ? 15.122 -6.879 -2.836 1.00 90.19 83 SER A C 1
ATOM 646 O O . SER A 1 83 ? 14.634 -7.930 -2.418 1.00 90.19 83 SER A O 1
ATOM 648 N N . TYR A 1 84 ? 16.055 -6.201 -2.176 1.00 93.06 84 TYR A N 1
ATOM 649 C CA . TYR A 1 84 ? 16.321 -6.417 -0.763 1.00 93.06 84 TYR A CA 1
ATOM 650 C C . TYR A 1 84 ? 15.070 -6.081 0.042 1.00 93.06 84 TYR A C 1
ATOM 652 O O . TYR A 1 84 ? 14.314 -5.170 -0.310 1.00 93.06 84 TYR A O 1
ATOM 660 N N . TYR A 1 85 ? 14.875 -6.795 1.144 1.00 92.69 85 TYR A N 1
ATOM 661 C CA . TYR A 1 85 ? 13.820 -6.449 2.079 1.00 92.69 85 TYR A CA 1
ATOM 662 C C . TYR A 1 85 ? 14.106 -5.076 2.701 1.00 92.69 85 TYR A C 1
ATOM 664 O O . TYR A 1 85 ? 15.183 -4.860 3.254 1.00 92.69 85 TYR A O 1
ATOM 672 N N . ALA A 1 86 ? 13.147 -4.151 2.629 1.00 91.81 86 ALA A N 1
ATOM 673 C CA . ALA A 1 86 ? 13.259 -2.837 3.257 1.00 91.81 86 ALA A CA 1
ATOM 674 C C . ALA A 1 86 ? 12.809 -2.922 4.733 1.00 91.81 86 ALA A C 1
ATOM 676 O O . ALA A 1 86 ? 11.604 -3.037 4.980 1.00 91.81 86 ALA A O 1
ATOM 677 N N . PRO A 1 87 ? 13.720 -2.849 5.727 1.00 89.88 87 PRO A N 1
ATOM 678 C CA . PRO A 1 87 ? 13.382 -3.039 7.147 1.00 89.88 87 PRO A CA 1
ATOM 679 C C . PRO A 1 87 ? 12.637 -1.848 7.780 1.00 89.88 87 PRO A C 1
ATOM 681 O O . PRO A 1 87 ? 12.135 -1.966 8.901 1.00 89.88 87 PRO A O 1
ATOM 684 N N . GLY A 1 88 ? 12.558 -0.725 7.061 1.00 91.06 88 GLY A N 1
ATOM 685 C CA . GLY A 1 88 ? 12.052 0.549 7.566 1.00 91.06 88 GLY A CA 1
ATOM 686 C C . GLY A 1 88 ? 13.146 1.384 8.224 1.00 91.06 88 GLY A C 1
ATOM 687 O O . GLY A 1 88 ? 14.291 0.946 8.366 1.00 91.06 88 GLY A O 1
ATOM 688 N N . MET A 1 89 ? 12.787 2.604 8.595 1.00 88.88 89 MET A N 1
ATOM 689 C CA . MET A 1 89 ? 13.691 3.567 9.211 1.00 88.88 89 MET A CA 1
ATOM 690 C C . MET A 1 89 ? 13.975 3.241 10.679 1.00 88.88 89 MET A C 1
ATOM 692 O O . MET A 1 89 ? 13.209 2.556 11.366 1.00 88.88 89 MET A O 1
ATOM 696 N N . THR A 1 90 ? 15.093 3.771 11.171 1.00 90.44 90 THR A N 1
ATOM 697 C CA . THR A 1 90 ? 15.449 3.755 12.591 1.00 90.44 90 THR A CA 1
ATOM 698 C C . THR A 1 90 ? 15.745 5.163 13.075 1.00 90.44 90 THR A C 1
ATOM 700 O O . THR A 1 90 ? 16.429 5.913 12.382 1.00 90.44 90 THR A O 1
ATOM 703 N N . ALA A 1 91 ? 15.283 5.498 14.273 1.00 87.56 91 ALA A N 1
ATOM 704 C CA . ALA A 1 91 ? 15.527 6.784 14.920 1.00 87.56 91 ALA A CA 1
ATOM 705 C C . ALA A 1 91 ? 15.869 6.569 16.397 1.00 87.56 91 ALA A C 1
ATOM 707 O O . ALA A 1 91 ? 15.718 5.463 16.910 1.00 87.56 91 ALA A O 1
ATOM 708 N N . ARG A 1 92 ? 16.329 7.607 17.093 1.00 88.25 92 ARG A N 1
ATOM 709 C CA . ARG A 1 92 ? 16.416 7.595 18.558 1.00 88.25 92 ARG A CA 1
ATOM 710 C C . ARG A 1 92 ? 15.371 8.542 19.128 1.00 88.25 92 ARG A C 1
ATOM 712 O O . ARG A 1 92 ? 15.149 9.597 18.543 1.00 88.25 92 ARG A O 1
ATOM 719 N N . ASP A 1 93 ? 14.735 8.152 20.226 1.00 85.00 93 ASP A N 1
ATOM 720 C CA . ASP A 1 93 ? 13.902 9.079 20.995 1.00 85.00 93 ASP A CA 1
ATOM 721 C C . ASP A 1 93 ? 14.753 10.007 21.880 1.00 85.00 93 ASP A C 1
ATOM 723 O O . ASP A 1 93 ? 15.983 9.908 21.916 1.00 85.00 93 ASP A O 1
ATOM 727 N N . GLU A 1 94 ? 14.086 10.917 22.591 1.00 84.81 94 GLU A N 1
ATOM 728 C CA . GLU A 1 94 ? 14.698 11.894 23.505 1.00 84.81 94 GLU A CA 1
ATOM 729 C C . GLU A 1 94 ? 15.560 11.258 24.609 1.00 84.81 94 GLU A C 1
ATOM 731 O O . GLU A 1 94 ? 16.512 11.873 25.082 1.00 84.81 94 GLU A O 1
ATOM 736 N N . ASN A 1 95 ? 15.284 10.000 24.968 1.00 90.44 95 ASN A N 1
ATOM 737 C CA . ASN A 1 95 ? 16.022 9.241 25.978 1.00 90.44 95 ASN A CA 1
ATOM 738 C C . ASN A 1 95 ? 17.130 8.372 25.357 1.00 90.44 95 ASN A C 1
ATOM 740 O O . ASN A 1 95 ? 17.733 7.532 26.027 1.00 90.44 95 ASN A O 1
ATOM 744 N N . GLY A 1 96 ? 17.394 8.535 24.058 1.00 89.62 96 GLY A N 1
ATOM 745 C CA . GLY A 1 96 ? 18.412 7.798 23.322 1.00 89.62 96 GLY A CA 1
ATOM 746 C C . GLY A 1 96 ? 18.023 6.363 22.961 1.00 89.62 96 GLY A C 1
ATOM 747 O O . GLY A 1 96 ? 18.865 5.637 22.418 1.00 89.62 96 GLY A O 1
ATOM 748 N N . ARG A 1 97 ? 16.782 5.923 23.207 1.00 90.88 97 ARG A N 1
ATOM 749 C CA . ARG A 1 97 ? 16.327 4.567 22.867 1.00 90.88 97 ARG A CA 1
ATOM 750 C C . ARG A 1 97 ? 16.132 4.442 21.361 1.00 90.88 97 ARG A C 1
ATOM 752 O O . ARG A 1 97 ? 15.545 5.310 20.721 1.00 90.88 97 ARG A O 1
ATOM 759 N N . LEU A 1 98 ? 16.622 3.338 20.796 1.00 91.25 98 LEU A N 1
ATOM 760 C CA . LEU A 1 98 ? 16.480 3.042 19.374 1.00 91.25 98 LEU A CA 1
ATOM 761 C C . LEU A 1 98 ? 15.031 2.647 19.057 1.00 91.25 98 LEU A C 1
ATOM 763 O O . LEU A 1 98 ? 14.501 1.679 19.600 1.00 91.25 98 LEU A O 1
ATOM 767 N N . LEU A 1 99 ? 14.413 3.398 18.158 1.00 90.94 99 LEU A N 1
ATOM 768 C CA . LEU A 1 99 ? 13.102 3.145 17.590 1.00 90.94 99 LEU A CA 1
ATOM 769 C C . LEU A 1 99 ? 13.264 2.533 16.203 1.00 90.94 99 LEU A C 1
ATOM 771 O O . LEU A 1 99 ? 14.064 3.003 15.392 1.00 90.94 99 LEU A O 1
ATOM 775 N N . HIS A 1 100 ? 12.462 1.513 15.920 1.00 92.81 100 HIS A N 1
ATOM 776 C CA . HIS A 1 100 ? 12.379 0.892 14.605 1.00 92.81 100 HIS A CA 1
ATOM 777 C C . HIS A 1 100 ? 10.980 1.103 14.034 1.00 92.81 100 HIS A C 1
ATOM 779 O O . HIS A 1 100 ? 9.995 0.739 14.680 1.00 92.81 100 HIS A O 1
ATOM 785 N N . GLU A 1 101 ? 10.888 1.621 12.810 1.00 93.94 101 GLU A N 1
ATOM 786 C CA . GLU A 1 101 ? 9.614 1.901 12.134 1.00 93.94 101 GLU A CA 1
ATOM 787 C C . GLU A 1 101 ? 8.667 0.693 12.161 1.00 93.94 101 GLU A C 1
ATOM 789 O O . GLU A 1 101 ? 7.485 0.827 12.467 1.00 93.94 101 GLU A O 1
ATOM 794 N N . HIS A 1 102 ? 9.178 -0.513 11.905 1.00 94.12 102 HIS A N 1
ATOM 795 C CA . HIS A 1 102 ? 8.364 -1.729 11.875 1.00 94.12 102 HIS A CA 1
ATOM 796 C C . HIS A 1 102 ? 7.760 -2.121 13.239 1.00 94.12 102 HIS A C 1
ATOM 798 O O . HIS A 1 102 ? 6.791 -2.881 13.278 1.00 94.12 102 HIS A O 1
ATOM 804 N N . LEU A 1 103 ? 8.318 -1.647 14.356 1.00 94.62 103 LEU A N 1
ATOM 805 C CA . LEU A 1 103 ? 7.736 -1.836 15.689 1.00 94.62 103 LEU A CA 1
ATOM 806 C C . LEU A 1 103 ? 6.736 -0.724 15.994 1.00 94.62 103 LEU A C 1
ATOM 808 O O . LEU A 1 103 ? 5.600 -1.017 16.348 1.00 94.62 103 LEU A O 1
ATOM 812 N N . VAL A 1 104 ? 7.118 0.530 15.737 1.00 94.44 104 VAL A N 1
ATOM 813 C CA . VAL A 1 104 ? 6.252 1.703 15.938 1.00 94.44 104 VAL A CA 1
ATOM 814 C C . VAL A 1 104 ? 4.942 1.562 15.160 1.00 94.44 104 VAL A C 1
ATOM 816 O O . VAL A 1 104 ? 3.858 1.697 15.718 1.00 94.44 104 VAL A O 1
ATOM 819 N N . THR A 1 105 ? 5.026 1.219 13.874 1.00 96.31 105 THR A N 1
ATOM 820 C CA . THR A 1 105 ? 3.849 1.026 13.014 1.00 96.31 105 THR A CA 1
ATOM 821 C C . THR A 1 105 ? 2.995 -0.165 13.449 1.00 96.31 105 THR A C 1
ATOM 823 O O . THR A 1 105 ? 1.773 -0.105 13.325 1.00 96.31 105 THR A O 1
ATOM 826 N N . LEU A 1 106 ? 3.602 -1.233 13.985 1.00 97.12 106 LEU A N 1
ATOM 827 C CA . LEU A 1 106 ? 2.876 -2.398 14.500 1.00 97.12 106 LEU A CA 1
ATOM 828 C C . LEU A 1 106 ? 2.066 -2.045 15.747 1.00 97.12 106 LEU A C 1
ATOM 830 O O . LEU A 1 106 ? 0.898 -2.422 15.837 1.00 97.12 106 LEU A O 1
ATOM 834 N N . ASP A 1 107 ? 2.671 -1.324 16.685 1.00 96.38 107 ASP A N 1
ATOM 835 C CA . ASP A 1 107 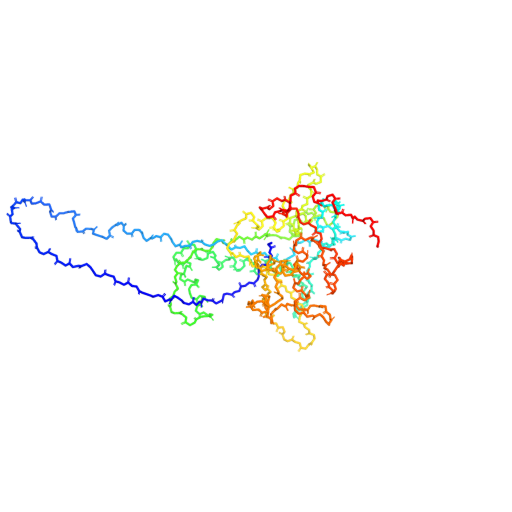? 2.000 -0.909 17.914 1.00 96.38 107 ASP A CA 1
ATOM 836 C C . ASP A 1 107 ? 0.907 0.123 17.628 1.00 96.38 107 ASP A C 1
ATOM 838 O O . ASP A 1 107 ? -0.206 -0.010 18.139 1.00 96.38 107 ASP A O 1
ATOM 842 N N . LEU A 1 108 ? 1.158 1.059 16.707 1.00 96.69 108 LEU A N 1
ATOM 843 C CA . LEU A 1 108 ? 0.129 1.977 16.224 1.00 96.69 108 LEU A CA 1
ATOM 844 C C . LEU A 1 108 ? -1.043 1.224 15.576 1.00 96.69 108 LEU A C 1
ATOM 846 O O . LEU A 1 108 ? -2.196 1.498 15.897 1.00 96.69 108 LEU A O 1
ATOM 850 N N . ALA A 1 109 ? -0.780 0.232 14.717 1.00 98.12 109 ALA A N 1
ATOM 851 C CA . ALA A 1 109 ? -1.840 -0.578 14.115 1.00 98.12 109 ALA A CA 1
ATOM 852 C C . ALA A 1 109 ? -2.667 -1.332 15.168 1.00 98.12 109 ALA A C 1
ATOM 854 O O . ALA A 1 109 ? -3.881 -1.448 15.017 1.00 98.12 109 ALA A O 1
ATOM 855 N N . ARG A 1 110 ? -2.040 -1.837 16.239 1.00 98.12 110 ARG A N 1
ATOM 856 C CA . ARG A 1 110 ? -2.754 -2.493 17.349 1.00 98.12 110 ARG A CA 1
ATOM 857 C C . ARG A 1 110 ? -3.666 -1.514 18.086 1.00 98.12 110 ARG A C 1
ATOM 859 O O . ARG A 1 110 ? -4.817 -1.860 18.341 1.00 98.12 110 ARG A O 1
ATOM 866 N N . ALA A 1 111 ? -3.181 -0.306 18.370 1.00 97.62 111 ALA A N 1
ATOM 867 C CA . ALA A 1 111 ? -3.972 0.742 19.011 1.00 97.62 111 ALA A CA 1
ATOM 868 C C . ALA A 1 111 ? -5.161 1.172 18.136 1.00 97.62 111 ALA A C 1
ATOM 870 O O . ALA A 1 111 ? -6.300 1.173 18.595 1.00 97.62 111 ALA A O 1
ATOM 871 N N . VAL A 1 112 ? -4.928 1.433 16.844 1.00 97.19 112 VAL A N 1
ATOM 872 C CA . VAL A 1 112 ? -6.003 1.755 15.890 1.00 97.19 112 VAL A CA 1
ATOM 873 C C . VAL A 1 112 ? -7.024 0.622 15.831 1.00 97.19 112 VAL A C 1
ATOM 875 O O . VAL A 1 112 ? -8.224 0.874 15.915 1.00 97.19 112 VAL A O 1
ATOM 878 N N . LYS A 1 113 ? -6.575 -0.638 15.749 1.00 98.06 113 LYS A N 1
ATOM 879 C CA . LYS A 1 113 ? -7.480 -1.791 15.753 1.00 98.06 113 LYS A CA 1
ATOM 880 C C . LYS A 1 113 ? -8.355 -1.816 17.008 1.00 98.06 113 LYS A C 1
ATOM 882 O O . LYS A 1 113 ? -9.545 -2.069 16.892 1.00 98.06 113 LYS A O 1
ATOM 887 N N . GLN A 1 114 ? -7.791 -1.535 18.182 1.00 97.38 114 GLN A N 1
ATOM 888 C CA . GLN A 1 114 ? -8.542 -1.502 19.438 1.00 97.38 114 GLN A CA 1
ATOM 889 C C . GLN A 1 114 ? -9.677 -0.469 19.408 1.00 97.38 114 GLN A C 1
ATOM 891 O O . GLN A 1 114 ? -10.772 -0.769 19.880 1.00 97.38 114 GLN A O 1
ATOM 896 N N . TYR A 1 115 ? -9.444 0.712 18.827 1.00 97.06 115 TYR A N 1
ATOM 897 C CA . TYR A 1 115 ? -10.494 1.716 18.641 1.00 97.06 115 TYR A CA 1
ATOM 898 C C . TYR A 1 115 ? -11.557 1.259 17.643 1.00 97.06 115 TYR A C 1
ATOM 900 O O . TYR A 1 115 ? -12.747 1.393 17.913 1.00 97.06 115 TYR A O 1
ATOM 908 N N . LEU A 1 116 ? -11.157 0.660 16.519 1.00 97.62 116 LEU A N 1
ATOM 909 C CA . LEU A 1 116 ? -12.109 0.120 15.543 1.00 97.62 116 LEU A CA 1
ATOM 910 C C . LEU A 1 116 ? -12.933 -1.040 16.127 1.00 97.62 116 LEU A C 1
ATOM 912 O O . LEU A 1 116 ? -14.125 -1.144 15.847 1.00 97.62 116 LEU A O 1
ATOM 916 N N . ASP A 1 117 ? -12.351 -1.857 17.006 1.00 97.25 117 ASP A N 1
ATOM 917 C CA . ASP A 1 117 ? -13.041 -2.969 17.669 1.00 97.25 117 ASP A CA 1
ATOM 918 C C . ASP A 1 117 ? -14.172 -2.490 18.600 1.00 97.25 117 ASP A C 1
ATOM 920 O O . ASP A 1 117 ? -15.132 -3.226 18.849 1.00 97.25 117 ASP A O 1
ATOM 924 N N . TRP A 1 118 ? -14.132 -1.238 19.072 1.00 98.00 118 TRP A N 1
ATOM 925 C CA . TRP A 1 118 ? -15.240 -0.648 19.828 1.00 98.00 118 TRP A CA 1
ATOM 926 C C . TRP A 1 118 ? -16.536 -0.585 19.015 1.00 98.00 118 TRP A C 1
ATOM 928 O O . TRP A 1 118 ? -17.625 -0.660 19.583 1.00 98.00 118 TRP A O 1
ATOM 938 N N . THR A 1 119 ? -16.449 -0.565 17.685 1.00 97.31 119 THR A N 1
ATOM 939 C CA . THR A 1 119 ? -17.623 -0.586 16.809 1.00 97.31 119 THR A CA 1
ATOM 940 C C . THR A 1 119 ? -18.394 -1.914 16.832 1.00 97.31 119 THR A C 1
ATOM 942 O O . THR A 1 119 ? -19.450 -2.002 16.216 1.00 97.31 119 THR A O 1
ATOM 945 N N . HIS A 1 120 ? -17.967 -2.950 17.559 1.00 96.31 120 HIS A N 1
ATOM 946 C CA . HIS A 1 120 ? -18.688 -4.232 17.617 1.00 96.31 120 HIS A CA 1
ATOM 947 C C . HIS A 1 120 ? -19.782 -4.317 18.691 1.00 96.31 120 HIS A C 1
ATOM 949 O O . HIS A 1 120 ? -20.553 -5.272 18.694 1.00 96.31 120 HIS A O 1
ATOM 955 N N . SER A 1 121 ? -19.878 -3.346 19.603 1.00 95.81 121 SER A N 1
ATOM 956 C CA . SER A 1 121 ? -20.861 -3.372 20.698 1.00 95.81 121 SER A CA 1
ATOM 957 C C . SER A 1 121 ? -21.476 -2.001 20.940 1.00 95.81 121 SER A C 1
ATOM 959 O O . SER A 1 121 ? -20.864 -0.987 20.618 1.00 95.81 121 SER A O 1
ATOM 961 N N . ASP A 1 122 ? -22.655 -1.948 21.554 1.00 94.12 122 ASP A N 1
ATOM 962 C CA . ASP A 1 122 ? -23.317 -0.673 21.860 1.00 94.12 122 ASP A CA 1
ATOM 963 C C . ASP A 1 122 ? -22.526 0.167 22.864 1.00 94.12 122 ASP A C 1
ATOM 965 O O . ASP A 1 122 ? -22.413 1.384 22.720 1.00 94.12 122 ASP A O 1
ATOM 969 N N . GLN A 1 123 ? -21.925 -0.480 23.869 1.00 95.75 123 GLN A N 1
ATOM 970 C CA . GLN A 1 123 ? -21.057 0.202 24.827 1.00 95.75 123 GLN A CA 1
ATOM 971 C C . GLN A 1 123 ? -19.793 0.741 24.147 1.00 95.75 123 GLN A C 1
ATOM 973 O O . GLN A 1 123 ? -19.384 1.868 24.421 1.00 95.75 123 GLN A O 1
ATOM 978 N N . GLY A 1 124 ? -19.173 -0.049 23.269 1.00 96.69 124 GLY A N 1
ATOM 979 C CA . GLY A 1 124 ? -18.011 0.393 22.508 1.00 96.69 124 GLY A CA 1
ATOM 980 C C . GLY A 1 124 ? -18.360 1.522 21.538 1.00 96.69 124 GLY A C 1
ATOM 981 O O . GLY A 1 124 ? -17.620 2.492 21.450 1.00 96.69 124 GLY A O 1
ATOM 982 N N . TRP A 1 125 ? -19.525 1.476 20.892 1.00 96.38 125 TRP A N 1
ATOM 983 C CA . TRP A 1 125 ? -19.958 2.529 19.977 1.00 96.38 125 TRP A CA 1
ATOM 984 C C . TRP A 1 125 ? -20.085 3.896 20.640 1.00 96.38 125 TRP A C 1
ATOM 986 O O . TRP A 1 125 ? -19.723 4.898 20.030 1.00 96.38 125 TRP A O 1
ATOM 996 N N . ARG A 1 126 ? -20.547 3.947 21.896 1.00 95.00 126 ARG A N 1
ATOM 997 C CA . ARG A 1 126 ? -20.580 5.198 22.669 1.00 95.00 126 ARG A CA 1
ATOM 998 C C . ARG A 1 126 ? -19.174 5.784 22.818 1.00 95.00 126 ARG A C 1
ATOM 1000 O O . ARG A 1 126 ? -18.969 6.934 22.455 1.00 95.00 126 ARG A O 1
ATOM 1007 N N . LYS A 1 127 ? -18.197 4.958 23.211 1.00 96.12 127 LYS A N 1
ATOM 1008 C CA . LYS A 1 127 ? -16.780 5.361 23.306 1.00 96.12 127 LYS A CA 1
ATOM 1009 C C . LYS A 1 127 ? -16.200 5.781 21.958 1.00 96.12 127 LYS A C 1
ATOM 1011 O O . LYS A 1 127 ? -15.452 6.744 21.868 1.00 96.12 127 LYS A O 1
ATOM 1016 N N . PHE A 1 128 ? -16.539 5.050 20.900 1.00 95.81 128 PHE A N 1
ATOM 1017 C CA . PHE A 1 128 ? -16.093 5.379 19.552 1.00 95.81 128 PHE A CA 1
ATOM 1018 C C . PHE A 1 128 ? -16.677 6.718 19.085 1.00 95.81 128 PHE A C 1
ATOM 1020 O O . PHE A 1 128 ? -15.956 7.526 18.520 1.00 95.81 128 PHE A O 1
ATOM 1027 N N . SER A 1 129 ? -17.951 6.991 19.377 1.00 94.12 129 SER A N 1
ATOM 1028 C CA . SER A 1 129 ? -18.607 8.264 19.048 1.00 94.12 129 SER A CA 1
ATOM 1029 C C . SER A 1 129 ? -18.017 9.440 19.832 1.00 94.12 129 SER A C 1
ATOM 1031 O O . SER A 1 129 ? -17.861 10.520 19.275 1.00 94.12 129 SER A O 1
ATOM 1033 N N . GLU A 1 130 ? -17.650 9.230 21.100 1.00 93.38 130 GLU A N 1
ATOM 1034 C CA . GLU A 1 130 ? -16.909 10.216 21.900 1.00 93.38 130 GLU A CA 1
ATOM 1035 C C . GLU A 1 130 ? -15.560 10.552 21.254 1.00 93.38 130 GLU A C 1
ATOM 1037 O O . GLU A 1 130 ? -15.248 11.727 21.094 1.00 93.38 130 GLU A O 1
ATOM 1042 N N . LEU A 1 131 ? -14.816 9.538 20.797 1.00 93.31 131 LEU A N 1
ATOM 1043 C CA . LEU A 1 131 ? -13.571 9.742 20.053 1.00 93.31 131 LEU A CA 1
ATOM 1044 C C . LEU A 1 131 ? -13.805 10.511 18.742 1.00 93.31 131 LEU A C 1
ATOM 1046 O O . LEU A 1 131 ? -13.017 11.385 18.401 1.00 93.31 131 LEU A O 1
ATOM 1050 N N . LEU A 1 132 ? -14.876 10.214 17.995 1.00 93.81 132 LEU A N 1
ATOM 1051 C CA . LEU A 1 132 ? -15.183 10.929 16.749 1.00 93.81 132 LEU A CA 1
ATOM 1052 C C . LEU A 1 132 ? -15.429 12.429 16.976 1.00 93.81 132 LEU A C 1
ATOM 1054 O O . LEU A 1 132 ? -15.033 13.230 16.132 1.00 93.81 132 LEU A O 1
ATOM 1058 N N . ASN A 1 133 ? -16.007 12.812 18.118 1.00 93.06 133 ASN A N 1
ATOM 1059 C CA . ASN A 1 133 ? -16.233 14.218 18.475 1.00 93.06 133 ASN A CA 1
ATOM 1060 C C . ASN A 1 133 ? -14.937 15.014 18.677 1.00 93.06 133 ASN A C 1
ATOM 1062 O O . ASN A 1 133 ? -14.967 16.239 18.622 1.00 93.06 133 ASN A O 1
ATOM 1066 N N . GLU A 1 134 ? -13.793 14.355 18.877 1.00 92.44 134 GLU A N 1
ATOM 1067 C CA . GLU A 1 134 ? -12.493 15.039 18.899 1.00 92.44 134 GLU A CA 1
ATOM 1068 C C . GLU A 1 134 ? -12.067 15.525 17.500 1.00 92.44 134 GLU A C 1
ATOM 1070 O O . GLU A 1 134 ? -11.204 16.393 17.382 1.00 92.44 134 GLU A O 1
ATOM 1075 N N . PHE A 1 135 ? -12.671 14.981 16.435 1.00 90.12 135 PHE A N 1
ATOM 1076 C CA . PHE A 1 135 ? -12.272 15.216 15.042 1.00 90.12 135 PHE A CA 1
ATOM 1077 C C . PHE A 1 135 ? -13.401 15.747 14.149 1.00 90.12 135 PHE A C 1
ATOM 1079 O O . PHE A 1 135 ? -13.193 15.930 12.948 1.00 90.12 135 PHE A O 1
ATOM 1086 N N . SER A 1 136 ? -14.601 15.951 14.691 1.00 91.75 136 SER A N 1
ATOM 1087 C CA . SER A 1 136 ? -15.795 16.297 13.923 1.00 91.75 136 SER A CA 1
ATOM 1088 C C . SER A 1 136 ? -16.803 17.061 14.781 1.00 91.75 136 SER A C 1
ATOM 1090 O O . SER A 1 136 ? -17.108 16.647 15.894 1.00 91.75 136 SER A O 1
ATOM 1092 N N . ASP A 1 137 ? -17.394 18.118 14.214 1.00 89.69 137 ASP A N 1
ATOM 1093 C CA . ASP A 1 137 ? -18.467 18.910 14.843 1.00 89.69 137 ASP A CA 1
ATOM 1094 C C . ASP A 1 137 ? -19.852 18.232 14.750 1.00 89.69 137 ASP A C 1
ATOM 1096 O O . ASP A 1 137 ? -20.890 18.832 15.042 1.00 89.69 137 ASP A O 1
ATOM 1100 N N . GLN A 1 138 ? -19.907 16.987 14.269 1.00 88.69 138 GLN A N 1
ATOM 1101 C CA . GLN A 1 138 ? -21.149 16.225 14.187 1.00 88.69 138 GLN A CA 1
ATOM 1102 C C . GLN A 1 138 ? -21.611 15.786 15.578 1.00 88.69 138 GLN A C 1
ATOM 1104 O O . GLN A 1 138 ? -20.863 15.195 16.344 1.00 88.69 138 GLN A O 1
ATOM 1109 N N . ASN A 1 139 ? -22.897 15.989 15.862 1.00 80.12 139 ASN A N 1
ATOM 1110 C CA . ASN A 1 139 ? -23.487 15.620 17.152 1.00 80.12 139 ASN A CA 1
ATOM 1111 C C . ASN A 1 139 ? -24.058 14.191 17.179 1.00 80.12 139 ASN A C 1
ATOM 1113 O O . ASN A 1 139 ? -24.430 13.690 18.239 1.00 80.12 139 ASN A O 1
ATOM 1117 N N . THR A 1 140 ? -24.182 13.541 16.018 1.00 87.94 140 THR A N 1
ATOM 1118 C CA . THR A 1 140 ? -24.750 12.193 15.878 1.00 87.94 140 THR A CA 1
ATOM 1119 C C . THR A 1 140 ? -24.067 11.439 14.747 1.00 87.94 140 THR A C 1
ATOM 1121 O O . THR A 1 140 ? -23.936 11.984 13.651 1.00 87.94 140 THR A O 1
ATOM 1124 N N . TYR A 1 141 ? -23.729 10.171 14.982 1.00 92.25 141 TYR A N 1
ATOM 1125 C CA . TYR A 1 141 ? -23.111 9.289 13.991 1.00 92.25 141 TYR A CA 1
ATOM 1126 C C . TYR A 1 141 ? -23.999 8.078 13.716 1.00 92.25 141 TYR A C 1
ATOM 1128 O O . TYR A 1 141 ? -24.540 7.470 14.644 1.00 92.25 141 TYR A O 1
ATOM 1136 N N . GLU A 1 142 ? -24.117 7.703 12.444 1.00 92.19 142 GLU A N 1
ATOM 1137 C CA . GLU A 1 142 ? -24.770 6.457 12.051 1.00 92.19 142 GLU A CA 1
ATOM 1138 C C . GLU A 1 142 ? -23.971 5.258 12.572 1.00 92.19 142 GLU A C 1
ATOM 1140 O O . GLU A 1 142 ? -22.749 5.190 12.414 1.00 92.19 142 GLU A O 1
ATOM 1145 N N . ARG A 1 143 ? -24.666 4.300 13.195 1.00 94.00 143 ARG A N 1
ATOM 1146 C CA . ARG A 1 143 ? -24.053 3.083 13.726 1.00 94.00 143 ARG A CA 1
ATOM 1147 C C . ARG A 1 143 ? -23.477 2.251 12.586 1.00 94.00 143 ARG A C 1
ATOM 1149 O O . ARG A 1 143 ? -24.222 1.772 11.743 1.00 94.00 143 ARG A O 1
ATOM 1156 N N . ILE A 1 144 ? -22.175 1.987 12.634 1.00 95.88 144 ILE A N 1
ATOM 1157 C CA . ILE A 1 144 ? -21.494 1.069 11.711 1.00 95.88 144 ILE A CA 1
ATOM 1158 C C . ILE A 1 144 ? -20.653 0.051 12.482 1.00 95.88 144 ILE A C 1
ATOM 1160 O O . ILE A 1 144 ? -20.252 0.310 13.618 1.00 95.88 144 ILE A O 1
ATOM 1164 N N . VAL A 1 145 ? -20.356 -1.091 11.864 1.00 97.38 145 VAL A N 1
ATOM 1165 C CA . VAL A 1 145 ? -19.398 -2.081 12.381 1.00 97.38 145 VAL A CA 1
ATOM 1166 C C . VAL A 1 145 ? -18.172 -2.101 11.478 1.00 97.38 145 VAL A C 1
ATOM 1168 O O . VAL A 1 145 ? -18.290 -2.258 10.265 1.00 97.38 145 VAL A O 1
ATOM 1171 N N . ILE A 1 146 ? -16.984 -1.973 12.058 1.00 97.81 146 ILE A N 1
ATOM 1172 C CA . ILE A 1 146 ? -15.718 -2.023 11.333 1.00 97.81 146 ILE A CA 1
ATOM 1173 C C . ILE A 1 146 ? -14.982 -3.312 11.700 1.00 97.81 146 ILE A C 1
ATOM 1175 O O . ILE A 1 146 ? -14.378 -3.407 12.764 1.00 97.81 146 ILE A O 1
ATOM 1179 N N . ASP A 1 147 ? -14.979 -4.291 10.791 1.00 97.44 147 ASP A N 1
ATOM 1180 C CA . ASP A 1 147 ? -14.163 -5.502 10.930 1.00 97.44 147 ASP A CA 1
ATOM 1181 C C . ASP A 1 147 ? -12.705 -5.190 10.569 1.00 97.44 147 ASP A C 1
ATOM 1183 O O . ASP A 1 147 ? -12.286 -5.283 9.408 1.00 97.44 147 ASP A O 1
ATOM 1187 N N . ALA A 1 148 ? -11.940 -4.780 11.580 1.00 97.81 148 ALA A N 1
ATOM 1188 C CA . ALA A 1 148 ? -10.533 -4.442 11.444 1.00 97.81 148 ALA A CA 1
ATOM 1189 C C . ALA A 1 148 ? -9.641 -5.697 11.441 1.00 97.81 148 ALA A C 1
ATOM 1191 O O . ALA A 1 148 ? -9.549 -6.455 12.413 1.00 97.81 148 ALA A O 1
ATOM 1192 N N . ARG A 1 149 ? -8.894 -5.889 10.353 1.00 97.94 149 ARG A N 1
ATOM 1193 C CA . ARG A 1 149 ? -7.879 -6.938 10.179 1.00 97.94 149 ARG A CA 1
ATOM 1194 C C . ARG A 1 149 ? -6.490 -6.312 10.130 1.00 97.94 149 ARG A C 1
ATOM 1196 O O . ARG A 1 149 ? -6.344 -5.153 9.770 1.00 97.94 149 ARG A O 1
ATOM 1203 N N . MET A 1 150 ? -5.458 -7.084 10.457 1.00 97.88 150 MET A N 1
ATOM 1204 C CA . MET A 1 150 ? -4.064 -6.646 10.319 1.00 97.88 150 MET A CA 1
ATOM 1205 C C . MET A 1 150 ? -3.336 -7.519 9.298 1.00 97.88 150 MET A C 1
ATOM 1207 O O . MET A 1 150 ? -3.507 -8.741 9.321 1.00 97.88 150 MET A O 1
ATOM 1211 N N . SER A 1 151 ? -2.512 -6.917 8.436 1.00 96.56 151 SER A N 1
ATOM 1212 C CA . SER A 1 151 ? -1.693 -7.650 7.452 1.00 96.56 151 SER A CA 1
ATOM 1213 C C . SER A 1 151 ? -0.608 -8.516 8.108 1.00 96.56 151 SER A C 1
ATOM 1215 O O . SER A 1 151 ? -0.259 -9.577 7.596 1.00 96.56 151 SER A O 1
ATOM 1217 N N . ARG A 1 152 ? -0.109 -8.084 9.272 1.00 95.06 152 ARG A N 1
ATOM 1218 C CA . ARG A 1 152 ? 0.809 -8.817 10.149 1.00 95.06 152 ARG A CA 1
ATOM 1219 C C . ARG A 1 152 ? 0.510 -8.491 11.609 1.00 95.06 152 ARG A C 1
ATOM 1221 O O . ARG A 1 152 ? 0.002 -7.421 11.928 1.00 95.06 152 ARG A O 1
ATOM 1228 N N . LYS A 1 153 ? 0.839 -9.425 12.500 1.00 95.00 153 LYS A N 1
ATOM 1229 C CA . LYS A 1 153 ? 0.635 -9.292 13.958 1.00 95.00 153 LYS A CA 1
ATOM 1230 C C . LYS A 1 153 ? 1.941 -9.268 14.747 1.00 95.00 153 LYS A C 1
ATOM 1232 O O . LYS A 1 153 ? 1.929 -9.063 15.960 1.00 95.00 153 LYS A O 1
ATOM 1237 N N . ASP A 1 154 ? 3.043 -9.502 14.053 1.00 94.06 154 ASP A N 1
ATOM 1238 C CA . ASP A 1 154 ? 4.377 -9.657 14.594 1.00 94.06 154 ASP A CA 1
ATOM 1239 C C . ASP A 1 154 ? 5.405 -9.036 13.635 1.00 94.06 154 ASP A C 1
ATOM 1241 O O . ASP A 1 154 ? 5.064 -8.410 12.625 1.00 94.06 154 ASP A O 1
ATOM 1245 N N . SER A 1 155 ? 6.667 -9.206 13.999 1.00 93.12 155 SER A N 1
ATOM 1246 C CA . SER A 1 155 ? 7.850 -8.767 13.266 1.00 93.12 155 SER A CA 1
ATOM 1247 C C . SER A 1 155 ? 8.878 -9.891 13.370 1.00 93.12 155 SER A C 1
ATOM 1249 O O . SER A 1 155 ? 8.751 -10.758 14.238 1.00 93.12 155 SER A O 1
ATOM 1251 N N . TRP A 1 156 ? 9.888 -9.891 12.509 1.00 90.88 156 TRP A N 1
ATOM 1252 C CA . TRP A 1 156 ? 10.876 -10.963 12.412 1.00 90.88 156 TRP A CA 1
ATOM 1253 C C . TRP A 1 156 ? 11.544 -11.282 13.755 1.00 90.88 156 TRP A C 1
ATOM 1255 O O . TRP A 1 156 ? 11.747 -12.448 14.067 1.00 90.88 156 TRP A O 1
ATOM 1265 N N . ASN A 1 157 ? 11.803 -10.265 14.579 1.00 85.56 157 ASN A N 1
ATOM 1266 C CA . ASN A 1 157 ? 12.422 -10.387 15.899 1.00 85.56 157 ASN A CA 1
ATOM 1267 C C . ASN A 1 157 ? 11.505 -11.014 16.967 1.00 85.56 157 ASN A C 1
ATOM 1269 O O . ASN A 1 157 ? 11.989 -11.446 18.007 1.00 85.56 157 ASN A O 1
ATOM 1273 N N . HIS A 1 158 ? 10.195 -11.085 16.722 1.00 82.38 158 HIS A N 1
ATOM 1274 C CA . HIS A 1 158 ? 9.250 -11.823 17.566 1.00 82.38 158 HIS A CA 1
ATOM 1275 C C . HIS A 1 158 ? 9.181 -13.309 17.199 1.00 82.38 158 HIS A C 1
ATOM 1277 O O . HIS A 1 158 ? 8.592 -14.107 17.926 1.00 82.38 158 HIS A O 1
ATOM 1283 N N . ARG A 1 159 ? 9.742 -13.689 16.047 1.00 72.69 159 ARG A N 1
ATOM 1284 C CA . ARG A 1 159 ? 9.812 -15.077 15.607 1.00 72.69 159 ARG A CA 1
ATOM 1285 C C . ARG A 1 159 ? 11.164 -15.622 16.039 1.00 72.69 159 ARG A C 1
ATOM 1287 O O . ARG A 1 159 ? 12.186 -15.001 15.787 1.00 72.69 159 ARG A O 1
ATOM 1294 N N . PHE A 1 160 ? 11.184 -16.800 16.654 1.00 72.25 160 PHE A N 1
ATOM 1295 C CA . PHE A 1 160 ? 12.405 -17.495 17.091 1.00 72.25 160 PHE A CA 1
ATOM 1296 C C . PHE A 1 160 ? 13.240 -18.034 15.908 1.00 72.25 160 PHE A C 1
ATOM 1298 O O . PHE A 1 160 ? 13.671 -19.183 15.904 1.00 72.25 160 PHE A O 1
ATOM 1305 N N . ARG A 1 161 ? 13.417 -17.233 14.852 1.00 79.00 161 ARG A N 1
ATOM 1306 C CA . ARG A 1 161 ? 14.204 -17.543 13.660 1.00 79.00 161 ARG A CA 1
ATOM 1307 C C . ARG A 1 161 ? 15.369 -16.568 13.574 1.00 79.00 161 ARG A C 1
ATOM 1309 O O . ARG A 1 161 ? 15.185 -15.362 13.700 1.00 79.00 161 ARG A O 1
ATOM 1316 N N . SER A 1 162 ? 16.557 -17.108 13.324 1.00 80.88 162 SER A N 1
ATOM 1317 C CA . SER A 1 162 ? 17.740 -16.308 13.004 1.00 80.88 162 SER A CA 1
ATOM 1318 C C . SER A 1 162 ? 17.519 -15.499 11.720 1.00 80.88 162 SER A C 1
ATOM 1320 O O . SER A 1 162 ? 16.781 -15.930 10.831 1.00 80.88 162 SER A O 1
ATOM 1322 N N . THR A 1 163 ? 18.210 -14.364 11.591 1.00 81.31 163 THR A N 1
ATOM 1323 C CA . THR A 1 163 ? 18.302 -13.596 10.338 1.00 81.31 163 THR A CA 1
ATOM 1324 C C . THR A 1 163 ? 18.886 -14.418 9.191 1.00 81.31 163 THR A C 1
ATOM 1326 O O . THR A 1 163 ? 18.594 -14.141 8.035 1.00 81.31 163 THR A O 1
ATOM 1329 N N . GLU A 1 164 ? 19.644 -15.471 9.499 1.00 81.06 164 GLU A N 1
ATOM 1330 C CA . GLU A 1 164 ? 20.197 -16.395 8.503 1.00 81.06 164 GLU A CA 1
ATOM 1331 C C . GLU A 1 164 ? 19.160 -17.390 7.960 1.00 81.06 164 GLU A C 1
ATOM 1333 O O . GLU A 1 164 ? 19.416 -18.092 6.983 1.00 81.06 164 GLU A O 1
ATOM 1338 N N . HIS A 1 165 ? 17.972 -17.476 8.569 1.00 86.19 165 HIS A N 1
ATOM 1339 C CA . HIS A 1 165 ? 16.942 -18.393 8.101 1.00 86.19 165 HIS A CA 1
ATOM 1340 C C . HIS A 1 165 ? 16.428 -17.948 6.716 1.00 86.19 165 HIS A C 1
ATOM 1342 O O . HIS A 1 165 ? 15.957 -16.815 6.577 1.00 86.19 165 HIS A O 1
ATOM 1348 N N . PRO A 1 166 ? 16.411 -18.827 5.693 1.00 83.00 166 PRO A N 1
ATOM 1349 C CA . PRO A 1 166 ? 16.067 -18.443 4.319 1.00 83.00 166 PRO A CA 1
ATOM 1350 C C . PRO A 1 166 ? 14.658 -17.838 4.195 1.00 83.00 166 PRO A C 1
ATOM 1352 O O . PRO A 1 166 ? 14.431 -16.914 3.421 1.00 83.00 166 PRO A O 1
ATOM 1355 N N . GLU A 1 167 ? 13.732 -18.313 5.028 1.00 88.06 167 GLU A N 1
ATOM 1356 C CA . GLU A 1 167 ? 12.340 -17.847 5.103 1.00 88.06 167 GLU A CA 1
ATOM 1357 C C . GLU A 1 167 ? 12.044 -16.921 6.301 1.00 88.06 167 GLU A C 1
ATOM 1359 O O . GLU A 1 167 ? 10.921 -16.914 6.816 1.00 88.06 167 GLU A O 1
ATOM 1364 N N . VAL A 1 168 ? 13.027 -16.164 6.805 1.00 91.38 168 VAL A N 1
ATOM 1365 C CA . VAL A 1 168 ? 12.791 -15.207 7.907 1.00 91.38 168 VAL A CA 1
ATOM 1366 C C . VAL A 1 168 ? 11.790 -14.111 7.516 1.00 91.38 168 VAL A C 1
ATOM 1368 O O . VAL A 1 168 ? 10.948 -13.738 8.332 1.00 91.38 168 VAL A O 1
ATOM 1371 N N . ASN A 1 169 ? 11.795 -13.673 6.250 1.00 93.88 169 ASN A N 1
ATOM 1372 C CA . ASN A 1 169 ? 10.895 -12.620 5.768 1.00 93.88 169 ASN A CA 1
ATOM 1373 C C . ASN A 1 169 ? 9.630 -13.109 5.080 1.00 93.88 169 ASN A C 1
ATOM 1375 O O . ASN A 1 169 ? 8.796 -12.284 4.715 1.00 93.88 169 ASN A O 1
ATOM 1379 N N . ALA A 1 170 ? 9.449 -14.419 4.917 1.00 92.69 170 ALA A N 1
ATOM 1380 C CA . ALA A 1 170 ? 8.317 -14.981 4.186 1.00 92.69 170 ALA A CA 1
ATOM 1381 C C . ALA A 1 170 ? 6.940 -14.386 4.580 1.00 92.69 170 ALA A C 1
ATOM 1383 O O . ALA A 1 170 ? 6.155 -14.083 3.688 1.00 92.69 170 ALA A O 1
ATOM 1384 N N . PRO A 1 171 ? 6.623 -14.136 5.868 1.00 92.25 171 PRO A N 1
ATOM 1385 C CA . PRO A 1 171 ? 5.345 -13.528 6.261 1.00 92.25 171 PRO A CA 1
ATOM 1386 C C . PRO A 1 171 ? 5.201 -12.036 5.914 1.00 92.25 171 PRO A C 1
ATOM 1388 O O . PRO A 1 171 ? 4.098 -11.501 5.982 1.00 92.25 171 PRO A O 1
ATOM 1391 N N . TYR A 1 172 ? 6.304 -11.354 5.601 1.00 94.50 172 TYR A N 1
ATOM 1392 C CA . TYR A 1 172 ? 6.375 -9.895 5.461 1.00 94.50 172 TYR A CA 1
ATOM 1393 C C . TYR A 1 172 ? 6.636 -9.438 4.021 1.00 94.50 172 TYR A C 1
ATOM 1395 O O . TYR A 1 172 ? 6.477 -8.253 3.714 1.00 94.50 172 TYR A O 1
ATOM 1403 N N . ARG A 1 173 ? 7.009 -10.366 3.130 1.00 94.06 173 ARG A N 1
ATOM 1404 C CA . ARG A 1 173 ? 7.207 -10.113 1.697 1.00 94.06 173 ARG A CA 1
ATOM 1405 C C . ARG A 1 173 ? 5.987 -9.436 1.085 1.00 94.06 173 ARG A C 1
ATOM 1407 O O . ARG A 1 173 ? 4.840 -9.793 1.364 1.00 94.06 173 ARG A O 1
ATOM 1414 N N . LEU A 1 174 ? 6.234 -8.437 0.246 1.00 92.38 174 LEU A N 1
ATOM 1415 C CA . LEU A 1 174 ? 5.179 -7.648 -0.372 1.00 92.38 174 LEU A CA 1
ATOM 1416 C C . LEU A 1 174 ? 4.456 -8.436 -1.472 1.00 92.38 174 LEU A C 1
ATOM 1418 O O . LEU A 1 174 ? 3.224 -8.410 -1.536 1.00 92.38 174 LEU A O 1
ATOM 1422 N N . TYR A 1 175 ? 5.220 -9.115 -2.332 1.00 93.25 175 TYR A N 1
ATOM 1423 C CA . TYR A 1 175 ? 4.695 -9.915 -3.444 1.00 93.25 175 TYR A CA 1
ATOM 1424 C C . TYR A 1 175 ? 4.587 -11.382 -3.056 1.00 93.25 175 TYR A C 1
ATOM 1426 O O . TYR A 1 175 ? 5.244 -11.836 -2.121 1.00 93.25 175 TYR A O 1
ATOM 1434 N N . ASP A 1 176 ? 3.763 -12.108 -3.801 1.00 94.62 176 ASP A N 1
ATOM 1435 C CA . ASP A 1 176 ? 3.667 -13.561 -3.707 1.00 94.62 176 ASP A CA 1
ATOM 1436 C C . ASP A 1 176 ? 4.979 -14.201 -4.125 1.00 94.62 176 ASP A C 1
ATOM 1438 O O . ASP A 1 176 ? 5.643 -13.701 -5.026 1.00 94.62 176 ASP A O 1
ATOM 1442 N N . PHE A 1 177 ? 5.327 -15.317 -3.501 1.00 94.62 177 PHE A N 1
ATOM 1443 C CA . PHE A 1 177 ? 6.610 -15.985 -3.691 1.00 94.62 177 PHE A CA 1
ATOM 1444 C C . PHE A 1 177 ? 6.434 -17.507 -3.664 1.00 94.62 177 PHE A C 1
ATOM 1446 O O . PHE A 1 177 ? 5.497 -17.995 -3.024 1.00 94.62 177 PHE A O 1
ATOM 1453 N N . PRO A 1 178 ? 7.298 -18.275 -4.343 1.00 94.56 178 PRO A N 1
ATOM 1454 C CA . PRO A 1 178 ? 7.234 -19.723 -4.303 1.00 94.56 178 PRO A CA 1
ATOM 1455 C C . PRO A 1 178 ? 7.649 -20.211 -2.920 1.00 94.56 178 PRO A C 1
ATOM 1457 O O . PRO A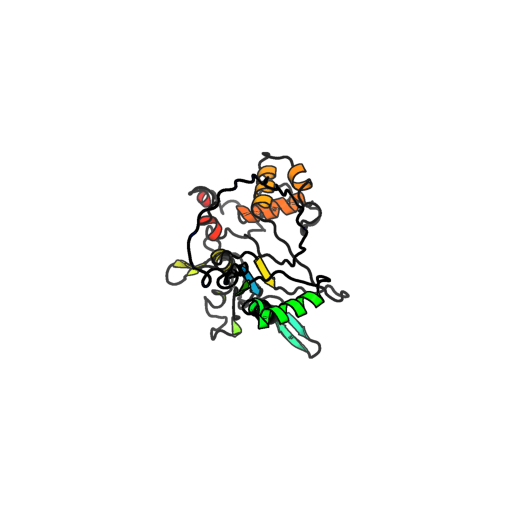 1 178 ? 8.629 -19.752 -2.333 1.00 94.56 178 PRO A O 1
ATOM 1460 N N . ASP A 1 179 ? 6.889 -21.159 -2.398 1.00 91.44 179 ASP A N 1
ATOM 1461 C CA . ASP A 1 179 ? 7.300 -21.939 -1.250 1.00 91.44 179 ASP A CA 1
ATOM 1462 C C . ASP A 1 179 ? 8.557 -22.758 -1.601 1.00 91.44 179 ASP A C 1
ATOM 1464 O O . ASP A 1 179 ? 8.521 -23.488 -2.593 1.00 91.44 179 ASP A O 1
ATOM 1468 N N . PRO A 1 180 ? 9.656 -22.667 -0.830 1.00 87.50 180 PRO A N 1
ATOM 1469 C CA . PRO A 1 180 ? 10.905 -23.341 -1.191 1.00 87.50 180 PRO A CA 1
ATOM 1470 C C . PRO A 1 180 ? 10.804 -24.869 -1.252 1.00 87.50 180 PRO A C 1
ATOM 1472 O O . PRO A 1 180 ? 11.556 -25.492 -1.993 1.00 87.50 180 PRO A O 1
ATOM 1475 N N . GLU A 1 181 ? 9.899 -25.471 -0.477 1.00 88.50 181 GLU A N 1
ATOM 1476 C CA . GLU A 1 181 ? 9.747 -26.927 -0.399 1.00 88.50 181 GLU A CA 1
ATOM 1477 C C . GLU A 1 181 ? 8.786 -27.454 -1.467 1.00 88.50 181 GLU A C 1
ATOM 1479 O O . GLU A 1 181 ? 9.082 -28.426 -2.158 1.00 88.50 181 GLU A O 1
ATOM 1484 N N . SER A 1 182 ? 7.623 -26.815 -1.615 1.00 92.00 182 SER A N 1
ATOM 1485 C CA . SER A 1 182 ? 6.561 -27.294 -2.508 1.00 92.00 182 SER A CA 1
ATOM 1486 C C . SER A 1 182 ? 6.531 -26.626 -3.883 1.00 92.00 182 SER A C 1
ATOM 1488 O O . SER A 1 182 ? 5.774 -27.064 -4.750 1.00 92.00 182 SER A O 1
ATOM 1490 N N . GLY A 1 183 ? 7.265 -25.527 -4.078 1.00 90.44 183 GLY A N 1
ATOM 1491 C CA . GLY A 1 183 ? 7.207 -24.683 -5.277 1.00 90.44 183 GLY A CA 1
ATOM 1492 C C . GLY A 1 183 ? 5.879 -23.937 -5.462 1.00 90.44 183 GLY A C 1
ATOM 1493 O O . GLY A 1 183 ? 5.730 -23.152 -6.397 1.00 90.44 183 GLY A O 1
ATOM 1494 N N . LYS A 1 184 ? 4.889 -24.157 -4.585 1.00 92.81 184 LYS A N 1
ATOM 1495 C CA . LYS A 1 184 ? 3.570 -23.526 -4.682 1.00 92.81 184 LYS A CA 1
ATOM 1496 C C . LYS A 1 184 ? 3.666 -22.051 -4.321 1.00 92.81 184 LYS A C 1
ATOM 1498 O O . LYS A 1 184 ? 4.279 -21.688 -3.322 1.00 92.81 184 LYS A O 1
ATOM 1503 N N . MET A 1 185 ? 2.992 -21.203 -5.091 1.00 93.25 185 MET A N 1
ATOM 1504 C CA . MET A 1 185 ? 2.937 -19.773 -4.794 1.00 93.25 185 MET A CA 1
ATOM 1505 C C . MET A 1 185 ? 2.200 -19.512 -3.478 1.00 93.25 185 MET A C 1
ATOM 1507 O O . MET A 1 185 ? 1.047 -19.909 -3.296 1.00 93.25 185 MET A O 1
ATOM 1511 N N . ARG A 1 186 ? 2.873 -18.814 -2.566 1.00 94.44 186 ARG A N 1
ATOM 1512 C CA . ARG A 1 186 ? 2.341 -18.320 -1.297 1.00 94.44 186 ARG A CA 1
ATOM 1513 C C . ARG A 1 186 ? 2.004 -16.845 -1.423 1.00 94.44 186 ARG A C 1
ATOM 1515 O O . ARG A 1 186 ? 2.750 -16.079 -2.026 1.00 94.44 186 ARG A O 1
ATOM 1522 N N . ASN A 1 187 ? 0.896 -16.448 -0.802 1.00 93.31 187 ASN A N 1
ATOM 1523 C CA . ASN A 1 187 ? 0.481 -15.051 -0.780 1.00 93.31 187 ASN A CA 1
ATOM 1524 C C . ASN A 1 187 ? 1.495 -14.201 -0.001 1.00 93.31 187 ASN A C 1
ATOM 1526 O O . ASN A 1 187 ? 1.735 -14.456 1.181 1.00 93.31 187 ASN A O 1
ATOM 1530 N N . GLY A 1 188 ? 2.009 -13.155 -0.641 1.00 93.88 188 GLY A N 1
ATOM 1531 C CA . GLY A 1 188 ? 2.617 -12.015 0.030 1.00 93.88 188 GLY A CA 1
ATOM 1532 C C . GLY A 1 188 ? 1.550 -11.086 0.604 1.00 93.88 188 GLY A C 1
ATOM 1533 O O . GLY A 1 188 ? 0.342 -11.343 0.509 1.00 93.88 188 GLY A O 1
ATOM 1534 N N . ARG A 1 189 ? 1.983 -9.965 1.187 1.00 93.69 189 ARG A N 1
ATOM 1535 C CA . ARG A 1 189 ? 1.082 -9.009 1.850 1.00 93.69 189 ARG A CA 1
ATOM 1536 C C . ARG A 1 189 ? -0.001 -8.472 0.916 1.00 93.69 189 ARG A C 1
ATOM 1538 O O . ARG A 1 189 ? -1.164 -8.449 1.307 1.00 93.69 189 ARG A O 1
ATOM 1545 N N . ILE A 1 190 ? 0.326 -8.123 -0.332 1.00 91.25 190 ILE A N 1
ATOM 1546 C CA . ILE A 1 190 ? -0.668 -7.593 -1.286 1.00 91.25 190 ILE A CA 1
ATOM 1547 C C . ILE A 1 190 ? -1.777 -8.621 -1.557 1.00 91.25 190 ILE A C 1
ATOM 1549 O O . ILE A 1 190 ? -2.959 -8.282 -1.509 1.00 91.25 190 ILE A O 1
ATOM 1553 N N . SER A 1 191 ? -1.439 -9.882 -1.826 1.00 92.06 191 SER A N 1
ATOM 1554 C CA . SER A 1 191 ? -2.448 -10.917 -2.097 1.00 92.06 191 SER A CA 1
ATOM 1555 C C . SER A 1 191 ? -3.199 -11.354 -0.849 1.00 92.06 191 SER A C 1
ATOM 1557 O O . SER A 1 191 ? -4.384 -11.677 -0.924 1.00 92.06 191 SER A O 1
ATOM 1559 N N . PHE A 1 192 ? -2.543 -11.341 0.313 1.00 93.94 192 PHE A N 1
ATOM 1560 C CA . PHE A 1 192 ? -3.216 -11.527 1.594 1.00 93.94 192 PHE A CA 1
ATOM 1561 C C . PHE A 1 192 ? -4.308 -10.470 1.796 1.00 93.94 192 PHE A C 1
ATOM 1563 O O . PHE A 1 192 ? -5.452 -10.836 2.055 1.00 93.94 192 PHE A O 1
ATOM 1570 N N . ILE A 1 193 ? -3.973 -9.188 1.616 1.00 94.62 193 ILE A N 1
ATOM 1571 C CA . ILE A 1 193 ? -4.909 -8.066 1.759 1.00 94.62 193 ILE A CA 1
ATOM 1572 C C . ILE A 1 193 ? -6.050 -8.187 0.737 1.00 94.62 193 ILE A C 1
ATOM 1574 O O . ILE A 1 193 ? -7.211 -8.134 1.125 1.00 94.62 193 ILE A O 1
ATOM 1578 N N . ASN A 1 194 ? -5.738 -8.434 -0.543 1.00 90.81 194 ASN A N 1
ATOM 1579 C CA . ASN A 1 194 ? -6.728 -8.643 -1.613 1.00 90.81 194 ASN A CA 1
ATOM 1580 C C . ASN A 1 194 ? -7.779 -9.698 -1.250 1.00 90.81 194 ASN A C 1
ATOM 1582 O O . ASN A 1 194 ? -8.969 -9.508 -1.488 1.00 90.81 194 ASN A O 1
ATOM 1586 N N . ARG A 1 195 ? -7.334 -10.829 -0.689 1.00 91.81 195 ARG A N 1
ATOM 1587 C CA . ARG A 1 195 ? -8.205 -11.960 -0.345 1.00 91.81 195 ARG A CA 1
ATOM 1588 C C . ARG A 1 195 ? -9.235 -11.602 0.726 1.00 91.81 195 ARG A C 1
ATOM 1590 O O . ARG A 1 195 ? -10.278 -12.239 0.779 1.00 91.81 195 ARG A O 1
ATOM 1597 N N . LEU A 1 196 ? -8.950 -10.606 1.566 1.00 93.75 196 LEU A N 1
ATOM 1598 C CA . LEU A 1 196 ? -9.896 -10.110 2.567 1.00 93.75 196 LEU A CA 1
ATOM 1599 C C . LEU A 1 196 ? -10.998 -9.232 1.957 1.00 93.75 196 LEU A C 1
ATOM 1601 O O . LEU A 1 196 ? -11.926 -8.883 2.676 1.00 93.75 196 LEU A O 1
ATOM 1605 N N . GLN A 1 197 ? -10.884 -8.864 0.673 1.00 93.12 197 GLN A N 1
ATOM 1606 C CA . GLN A 1 197 ? -11.806 -7.971 -0.039 1.00 93.12 197 GLN A CA 1
ATOM 1607 C C . GLN A 1 197 ? -12.179 -6.721 0.784 1.00 93.12 197 GLN A C 1
ATOM 1609 O O . GLN A 1 197 ? -13.362 -6.439 0.982 1.00 93.12 197 GLN A O 1
ATOM 1614 N N . PRO A 1 198 ? -11.186 -5.984 1.320 1.00 95.75 198 PRO A N 1
ATOM 1615 C CA . PRO A 1 198 ? -11.467 -4.887 2.226 1.00 95.75 198 PRO A CA 1
ATOM 1616 C C . PRO A 1 198 ? -12.124 -3.710 1.508 1.00 95.75 198 PRO A C 1
ATOM 1618 O O . PRO A 1 198 ? -11.845 -3.437 0.341 1.00 95.75 198 PRO A O 1
ATOM 1621 N N . HIS A 1 199 ? -12.930 -2.965 2.258 1.00 95.50 199 HIS A N 1
ATOM 1622 C CA . HIS A 1 199 ? -13.474 -1.678 1.833 1.00 95.50 199 HIS A CA 1
ATOM 1623 C C . HIS A 1 199 ? -12.409 -0.577 1.940 1.00 95.50 199 HIS A C 1
ATOM 1625 O O . HIS A 1 199 ? -12.395 0.356 1.143 1.00 95.50 199 HIS A O 1
ATOM 1631 N N . LEU A 1 200 ? -11.491 -0.709 2.907 1.00 94.88 200 LEU A N 1
ATOM 1632 C CA . LEU A 1 200 ? -10.387 0.218 3.147 1.00 94.88 200 LEU A CA 1
ATOM 1633 C C . LEU A 1 200 ? -9.117 -0.556 3.509 1.00 94.88 200 LEU A C 1
ATOM 1635 O O . LEU A 1 200 ? -9.145 -1.474 4.329 1.00 94.88 200 LEU A O 1
ATOM 1639 N N . VAL A 1 201 ? -7.984 -0.146 2.953 1.00 96.19 201 VAL A N 1
ATOM 1640 C CA . VAL A 1 201 ? -6.661 -0.530 3.458 1.00 96.19 201 VAL A CA 1
ATOM 1641 C C . VAL A 1 201 ? -6.033 0.719 4.072 1.00 96.19 201 VAL A C 1
ATOM 1643 O O . VAL A 1 201 ? -6.192 1.806 3.531 1.00 96.19 201 VAL A O 1
ATOM 1646 N N . VAL A 1 202 ? -5.358 0.591 5.206 1.00 95.88 202 VAL A N 1
ATOM 1647 C CA . VAL A 1 202 ? -4.625 1.687 5.847 1.00 95.88 202 VAL A CA 1
ATOM 1648 C C . VAL A 1 202 ? -3.218 1.201 6.117 1.00 95.88 202 VAL A C 1
ATOM 1650 O O . VAL A 1 202 ? -3.003 0.398 7.023 1.00 95.88 202 VAL A O 1
ATOM 1653 N N . SER A 1 203 ? -2.258 1.672 5.329 1.00 96.06 203 SER A N 1
ATOM 1654 C CA . SER A 1 203 ? -0.853 1.365 5.576 1.00 96.06 203 SER A CA 1
ATOM 1655 C C . SER A 1 203 ? -0.194 2.400 6.455 1.00 96.06 203 SER A C 1
ATOM 1657 O O . SER A 1 203 ? -0.278 3.595 6.192 1.00 96.06 203 SER A O 1
ATOM 1659 N N . LEU A 1 204 ? 0.503 1.943 7.484 1.00 96.00 204 LEU A N 1
ATOM 1660 C CA . LEU A 1 204 ? 1.155 2.824 8.443 1.00 96.00 204 LEU A CA 1
ATOM 1661 C C . LEU A 1 204 ? 2.657 2.811 8.199 1.00 96.00 204 LEU A C 1
ATOM 1663 O O . LEU A 1 204 ? 3.273 1.747 8.207 1.00 96.00 204 LEU A O 1
ATOM 1667 N N . HIS A 1 205 ? 3.227 3.995 8.002 1.00 94.62 205 HIS A N 1
ATOM 1668 C CA . HIS A 1 205 ? 4.650 4.220 7.773 1.00 94.62 205 HIS A CA 1
ATOM 1669 C C . HIS A 1 205 ? 5.108 5.470 8.516 1.00 94.62 205 HIS A C 1
ATOM 1671 O O . HIS A 1 205 ? 4.304 6.354 8.812 1.00 94.62 205 HIS A O 1
ATOM 1677 N N . THR A 1 206 ? 6.405 5.552 8.782 1.00 91.19 206 THR A N 1
ATOM 1678 C CA . THR A 1 206 ? 7.046 6.748 9.332 1.00 91.19 206 THR A CA 1
ATOM 1679 C C . THR A 1 206 ? 8.128 7.216 8.377 1.00 91.19 206 THR A C 1
ATOM 1681 O O . THR A 1 206 ? 8.974 6.424 7.975 1.00 91.19 206 THR A O 1
ATOM 1684 N N . ASN A 1 207 ? 8.150 8.508 8.070 1.00 84.38 207 ASN A N 1
ATOM 1685 C CA . ASN A 1 207 ? 9.212 9.114 7.274 1.00 84.38 207 ASN A CA 1
ATOM 1686 C C . ASN A 1 207 ? 10.046 10.060 8.142 1.00 84.38 207 ASN A C 1
ATOM 1688 O O . ASN A 1 207 ? 9.502 10.664 9.070 1.00 84.38 207 ASN A O 1
ATOM 1692 N N . PRO A 1 208 ? 11.349 10.220 7.851 1.00 75.75 208 PRO A N 1
ATOM 1693 C CA . PRO A 1 208 ? 12.139 11.252 8.500 1.00 75.75 208 PRO A CA 1
ATOM 1694 C C . PRO A 1 208 ? 11.588 12.631 8.125 1.00 75.75 208 PRO A C 1
ATOM 1696 O O . PRO A 1 208 ? 11.310 12.903 6.955 1.00 75.75 208 PRO A O 1
ATOM 1699 N N . ALA A 1 209 ? 11.461 13.510 9.116 1.00 72.81 209 ALA A N 1
ATOM 1700 C CA . ALA A 1 209 ? 11.304 14.931 8.850 1.00 72.81 209 ALA A CA 1
ATOM 1701 C C . ALA A 1 209 ? 12.631 15.482 8.303 1.00 72.81 209 ALA A C 1
ATOM 1703 O O . ALA A 1 209 ? 13.710 15.066 8.735 1.00 72.81 209 ALA A O 1
ATOM 1704 N N . GLY A 1 210 ? 12.563 16.401 7.338 1.00 69.06 210 GLY A N 1
ATOM 1705 C CA . GLY A 1 210 ? 13.750 17.133 6.895 1.00 69.06 210 GLY A CA 1
ATOM 1706 C C . GLY A 1 210 ? 14.366 17.928 8.050 1.00 69.06 210 GLY A C 1
ATOM 1707 O O . GLY A 1 210 ? 13.677 18.277 9.009 1.00 69.06 210 GLY A O 1
ATOM 1708 N N . ALA A 1 211 ? 15.665 18.225 7.971 1.00 72.69 211 ALA A N 1
ATOM 1709 C CA . ALA A 1 211 ? 16.324 19.056 8.976 1.00 72.69 211 ALA A CA 1
ATOM 1710 C C . ALA A 1 211 ? 15.599 20.410 9.119 1.00 72.69 211 ALA A C 1
ATOM 1712 O O . ALA A 1 211 ? 15.345 21.080 8.119 1.00 72.69 211 ALA A O 1
ATOM 1713 N N . GLY A 1 212 ? 15.263 20.794 10.355 1.00 72.69 212 GLY A N 1
ATOM 1714 C CA . GLY A 1 212 ? 14.526 22.031 10.647 1.00 72.69 212 GLY A CA 1
ATOM 1715 C C . GLY A 1 212 ? 13.014 21.966 10.399 1.00 72.69 212 GLY A C 1
ATOM 1716 O O . GLY A 1 212 ? 12.369 23.008 10.418 1.00 72.69 212 GLY A O 1
ATOM 1717 N N . HIS A 1 213 ? 12.448 20.779 10.158 1.00 76.62 213 HIS A N 1
ATOM 1718 C CA . HIS A 1 213 ? 11.004 20.578 10.058 1.00 76.62 213 HIS A CA 1
ATOM 1719 C C . HIS A 1 213 ? 10.478 19.874 11.312 1.00 76.62 213 HIS A C 1
ATOM 1721 O O . HIS A 1 213 ? 10.961 18.796 11.658 1.00 76.62 213 HIS A O 1
ATOM 1727 N N . ASP A 1 214 ? 9.416 20.407 11.920 1.00 76.50 214 ASP A N 1
ATOM 1728 C CA . ASP A 1 214 ? 8.797 19.888 13.158 1.00 76.50 214 ASP A CA 1
ATOM 1729 C C . ASP A 1 214 ? 8.088 18.523 12.991 1.00 76.50 214 ASP A C 1
ATOM 1731 O O . ASP A 1 214 ? 7.387 18.043 13.878 1.00 76.50 214 ASP A O 1
ATOM 1735 N N . GLY A 1 215 ? 8.260 17.870 11.838 1.00 79.88 215 GLY A N 1
ATOM 1736 C CA . GLY A 1 215 ? 7.477 16.710 11.424 1.00 79.88 215 GLY A CA 1
ATOM 1737 C C . GLY A 1 215 ? 6.026 17.038 11.054 1.00 79.88 215 GLY A C 1
ATOM 1738 O O . GLY A 1 215 ? 5.610 18.192 10.988 1.00 79.88 215 GLY A O 1
ATOM 1739 N N . GLY A 1 216 ? 5.268 15.995 10.726 1.00 84.75 216 GLY A N 1
ATOM 1740 C CA . GLY A 1 216 ? 3.865 16.094 10.337 1.00 84.75 216 GLY A CA 1
ATOM 1741 C C . GLY A 1 216 ? 3.324 14.763 9.824 1.00 84.75 216 GLY A C 1
ATOM 1742 O O . GLY A 1 216 ? 4.079 13.820 9.579 1.00 84.75 216 GLY A O 1
ATOM 1743 N N . MET A 1 217 ? 2.005 14.689 9.654 1.00 87.62 217 MET A N 1
ATOM 1744 C CA . MET A 1 217 ? 1.344 13.545 9.028 1.00 87.62 217 MET A CA 1
ATOM 1745 C C . MET A 1 217 ? 1.034 13.855 7.566 1.00 87.62 217 MET A C 1
ATOM 1747 O O . MET A 1 217 ? 0.545 14.935 7.242 1.00 87.62 217 MET A O 1
ATOM 1751 N N . ALA A 1 218 ? 1.284 12.887 6.688 1.00 84.31 218 ALA A N 1
ATOM 1752 C CA . ALA A 1 218 ? 0.912 12.961 5.283 1.00 84.31 218 ALA A CA 1
ATOM 1753 C C . ALA A 1 218 ? 0.185 11.679 4.872 1.00 84.31 218 ALA A C 1
ATOM 1755 O O . ALA A 1 218 ? 0.582 10.577 5.255 1.00 84.31 218 ALA A O 1
ATOM 1756 N N . ALA A 1 219 ? -0.866 11.829 4.069 1.00 85.88 219 ALA A N 1
ATOM 1757 C CA . ALA A 1 219 ? -1.582 10.714 3.467 1.00 85.88 219 ALA A CA 1
ATOM 1758 C C . ALA A 1 219 ? -1.146 10.545 2.009 1.00 85.88 219 ALA A C 1
ATOM 1760 O O . ALA A 1 219 ? -1.129 11.506 1.238 1.00 85.88 219 ALA A O 1
ATOM 1761 N N . VAL A 1 220 ? -0.820 9.311 1.625 1.00 86.44 220 VAL A N 1
ATOM 1762 C CA . VAL A 1 220 ? -0.571 8.949 0.227 1.00 86.44 220 VAL A CA 1
ATOM 1763 C C . VAL A 1 220 ? -1.789 8.197 -0.289 1.00 86.44 220 VAL A C 1
ATOM 1765 O O . VAL A 1 220 ? -2.049 7.056 0.093 1.00 86.44 220 VAL A O 1
ATOM 1768 N N . LEU A 1 221 ? -2.535 8.856 -1.172 1.00 89.19 221 LEU A N 1
ATOM 1769 C CA . LEU A 1 221 ? -3.685 8.269 -1.842 1.00 89.19 221 LEU A CA 1
ATOM 1770 C C . LEU A 1 221 ? -3.251 7.644 -3.154 1.00 89.19 221 LEU A C 1
ATOM 1772 O O . LEU A 1 221 ? -2.510 8.245 -3.932 1.00 89.19 221 LEU A O 1
ATOM 1776 N N . SER A 1 222 ? -3.762 6.447 -3.415 1.00 85.19 222 SER A N 1
ATOM 1777 C CA . SER A 1 222 ? -3.543 5.780 -4.681 1.00 85.19 222 SER A CA 1
ATOM 1778 C C . SER A 1 222 ? -4.838 5.651 -5.478 1.00 85.19 222 SER A C 1
ATOM 1780 O O . SER A 1 222 ? -5.878 5.336 -4.893 1.00 85.19 222 SER A O 1
ATOM 1782 N N . PRO A 1 223 ? -4.796 5.866 -6.804 1.00 88.50 223 PRO A N 1
ATOM 1783 C CA . PRO A 1 223 ? -5.965 5.685 -7.638 1.00 88.50 223 PRO A CA 1
ATOM 1784 C C . PRO A 1 223 ? -6.477 4.246 -7.686 1.00 88.50 223 PRO A C 1
ATOM 1786 O O . PRO A 1 223 ? -5.734 3.271 -7.546 1.00 88.50 223 PRO A O 1
ATOM 1789 N N . GLY A 1 224 ? -7.771 4.125 -7.979 1.00 88.38 224 GLY A N 1
ATOM 1790 C CA . GLY A 1 224 ? -8.383 2.862 -8.374 1.00 88.38 224 GLY A CA 1
ATOM 1791 C C . GLY A 1 224 ? -7.972 2.425 -9.785 1.00 88.38 224 GLY A C 1
ATOM 1792 O O . GLY A 1 224 ? -7.366 3.182 -10.545 1.00 88.38 224 GLY A O 1
ATOM 1793 N N . TYR A 1 225 ? -8.348 1.195 -10.148 1.00 89.50 225 TYR A N 1
ATOM 1794 C CA . TYR A 1 225 ? -8.071 0.608 -11.466 1.00 89.50 225 TYR A CA 1
ATOM 1795 C C . TYR A 1 225 ? -8.525 1.506 -12.625 1.00 89.50 225 TYR A C 1
ATOM 1797 O O . TYR A 1 225 ? -7.758 1.704 -13.557 1.00 89.50 225 TYR A O 1
ATOM 1805 N N . GLU A 1 226 ? -9.715 2.105 -12.531 1.00 92.12 226 GLU A N 1
ATOM 1806 C CA . GLU A 1 226 ? -10.282 2.933 -13.606 1.00 92.12 226 GLU A CA 1
ATOM 1807 C C . GLU A 1 226 ? -9.415 4.144 -13.964 1.00 92.12 226 GLU A C 1
ATOM 1809 O O . GLU A 1 226 ? -9.318 4.516 -15.131 1.00 92.12 226 GLU A O 1
ATOM 1814 N N . THR A 1 227 ? -8.720 4.740 -12.992 1.00 94.81 227 THR A N 1
ATOM 1815 C CA . THR A 1 227 ? -7.781 5.831 -13.281 1.00 94.81 227 THR A CA 1
ATOM 1816 C C . THR A 1 227 ? -6.568 5.317 -14.054 1.00 94.81 227 THR A C 1
ATOM 1818 O O . THR A 1 227 ? -6.144 5.956 -15.016 1.00 94.81 227 THR A O 1
ATOM 1821 N N . PHE A 1 228 ? -6.013 4.165 -13.662 1.00 94.81 228 PHE A N 1
ATOM 1822 C CA . PHE A 1 228 ? -4.898 3.550 -14.384 1.00 94.81 228 PHE A CA 1
ATOM 1823 C C . PHE A 1 228 ? -5.314 3.134 -15.796 1.00 94.81 228 PHE A C 1
ATOM 1825 O O . PHE A 1 228 ? -4.582 3.392 -16.746 1.00 94.81 228 PHE A O 1
ATOM 1832 N N . GLU A 1 229 ? -6.504 2.558 -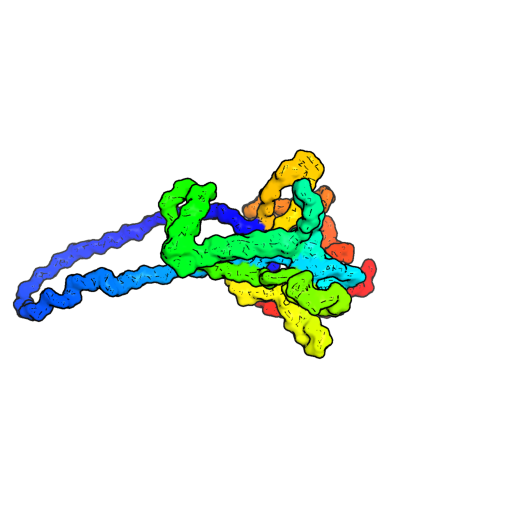15.957 1.00 94.31 229 GLU A N 1
ATOM 1833 C CA . GLU A 1 229 ? -7.039 2.188 -17.267 1.00 94.31 229 GLU A CA 1
ATOM 1834 C C . GLU A 1 229 ? -7.307 3.421 -18.143 1.00 94.31 229 GLU A C 1
ATOM 1836 O O . GLU A 1 229 ? -6.958 3.431 -19.322 1.00 94.31 229 GLU A O 1
ATOM 1841 N N . MET A 1 230 ? -7.831 4.514 -17.579 1.00 96.88 230 MET A N 1
ATOM 1842 C CA . MET A 1 230 ? -7.953 5.791 -18.289 1.00 96.88 230 MET A CA 1
ATOM 1843 C C . MET A 1 230 ? -6.590 6.280 -18.798 1.00 96.88 230 MET A C 1
ATOM 1845 O O . MET A 1 230 ? -6.474 6.639 -19.968 1.00 96.88 230 MET A O 1
ATOM 1849 N N . ILE A 1 231 ? -5.552 6.276 -17.955 1.00 96.94 231 ILE A N 1
ATOM 1850 C CA . ILE A 1 231 ? -4.202 6.700 -18.357 1.00 96.94 231 ILE A CA 1
ATOM 1851 C C . ILE A 1 231 ? -3.623 5.753 -19.417 1.00 96.94 231 ILE A C 1
ATOM 1853 O O . ILE A 1 231 ? -3.017 6.222 -20.381 1.00 96.94 231 ILE A O 1
ATOM 1857 N N . ARG A 1 232 ? -3.853 4.439 -19.294 1.00 94.75 232 ARG A N 1
ATOM 1858 C CA . ARG A 1 232 ? -3.465 3.443 -20.304 1.00 94.75 232 ARG A CA 1
ATOM 1859 C C . ARG A 1 232 ? -4.112 3.746 -21.655 1.00 94.75 232 ARG A C 1
ATOM 1861 O O . ARG A 1 232 ? -3.410 3.784 -22.658 1.00 94.75 232 ARG A O 1
ATOM 1868 N N . ARG A 1 233 ? -5.410 4.050 -21.692 1.00 96.25 233 ARG A N 1
ATOM 1869 C CA . ARG A 1 233 ? -6.119 4.434 -22.927 1.00 96.25 233 ARG A CA 1
ATOM 1870 C C . ARG A 1 233 ? -5.589 5.727 -23.540 1.00 96.25 233 ARG A C 1
ATOM 1872 O O . ARG A 1 233 ? -5.523 5.834 -24.759 1.00 96.25 233 ARG A O 1
ATOM 1879 N N . ILE A 1 234 ? -5.176 6.697 -22.722 1.00 96.75 234 ILE A N 1
ATOM 1880 C CA . ILE A 1 234 ? -4.504 7.901 -23.233 1.00 96.75 234 ILE A CA 1
ATOM 1881 C C . ILE A 1 234 ? -3.160 7.529 -23.866 1.00 96.75 234 ILE A C 1
ATOM 1883 O O . ILE A 1 234 ? -2.838 7.983 -24.959 1.00 96.75 234 ILE A O 1
ATOM 1887 N N . HIS A 1 235 ? -2.386 6.671 -23.203 1.00 93.62 235 HIS A N 1
ATOM 1888 C CA . HIS A 1 235 ? -1.096 6.218 -23.708 1.00 93.62 235 HIS A CA 1
ATOM 1889 C C . HIS A 1 235 ? -1.205 5.429 -25.025 1.00 93.62 235 HIS A C 1
ATOM 1891 O O . HIS A 1 235 ? -0.357 5.598 -25.897 1.00 93.62 235 HIS A O 1
ATOM 1897 N N . LEU A 1 236 ? -2.264 4.631 -25.191 1.00 93.00 236 LEU A N 1
ATOM 1898 C CA . LEU A 1 236 ? -2.575 3.899 -26.424 1.00 93.00 236 LEU A CA 1
ATOM 1899 C C . LEU A 1 236 ? -3.193 4.780 -27.527 1.00 93.00 236 LEU A C 1
ATOM 1901 O O . LEU A 1 236 ? -3.524 4.275 -28.592 1.00 93.00 236 LEU A O 1
ATOM 1905 N N . ASN A 1 237 ? -3.316 6.092 -27.300 1.00 94.56 237 ASN A N 1
ATOM 1906 C CA . ASN A 1 237 ? -3.959 7.063 -28.193 1.00 94.56 237 ASN A CA 1
ATOM 1907 C C . ASN A 1 237 ? -5.470 6.844 -28.420 1.00 94.56 237 ASN A C 1
ATOM 1909 O O . ASN A 1 237 ? -6.054 7.471 -29.301 1.00 94.56 237 ASN A O 1
ATOM 1913 N N . ASP A 1 238 ? -6.137 6.046 -27.582 1.00 96.81 238 ASP A N 1
ATOM 1914 C CA . ASP A 1 238 ? -7.599 5.875 -27.607 1.00 96.81 238 ASP A CA 1
ATOM 1915 C C . ASP A 1 238 ? -8.340 7.079 -27.001 1.00 96.81 238 ASP A C 1
ATOM 1917 O O . ASP A 1 238 ? -9.546 7.269 -27.205 1.00 96.81 238 ASP A O 1
ATOM 1921 N N . LYS A 1 239 ? -7.644 7.87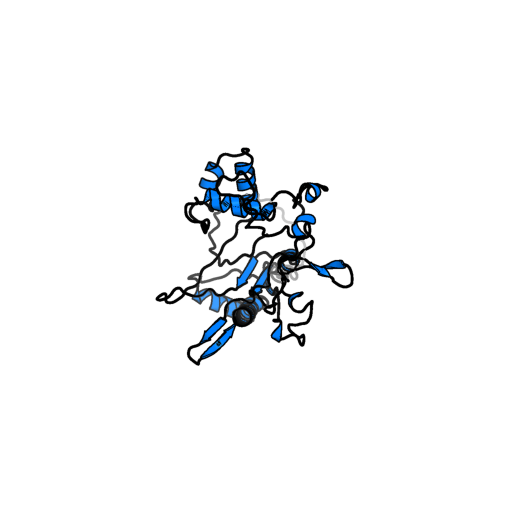1 -26.176 1.00 96.50 239 LYS A N 1
ATOM 1922 C CA . LYS A 1 239 ? -8.171 9.065 -25.504 1.00 96.50 239 LYS A CA 1
ATOM 1923 C C . LYS A 1 239 ? -7.147 10.204 -25.514 1.00 96.50 239 LYS A C 1
ATOM 1925 O O . LYS A 1 239 ? -5.952 9.951 -25.420 1.00 96.50 239 LYS A O 1
ATOM 1930 N N . PRO A 1 240 ? -7.590 11.472 -25.571 1.00 96.81 240 PRO A N 1
ATOM 1931 C CA . PRO A 1 240 ? -6.683 12.606 -25.439 1.00 96.81 240 PRO A CA 1
ATOM 1932 C C . PRO A 1 240 ? -6.250 12.814 -23.980 1.00 96.81 240 PRO A C 1
ATOM 1934 O O . PRO A 1 240 ? -6.991 12.504 -23.047 1.00 96.81 240 PRO A O 1
ATOM 1937 N N . VAL A 1 241 ? -5.078 13.431 -23.779 1.00 96.19 241 VAL A N 1
ATOM 1938 C CA . VAL A 1 241 ? -4.518 13.765 -22.448 1.00 96.19 241 VAL A CA 1
ATOM 1939 C C . VAL A 1 241 ? -5.472 14.616 -21.596 1.00 96.19 241 VAL A C 1
ATOM 1941 O O . VAL A 1 241 ? -5.435 14.536 -20.367 1.00 96.19 241 VAL A O 1
ATOM 1944 N N . SER A 1 242 ? -6.385 15.364 -22.224 1.00 96.75 242 SER A N 1
ATOM 1945 C CA . SER A 1 242 ? -7.410 16.152 -21.533 1.00 96.75 242 SER A CA 1
ATOM 1946 C C . SER A 1 242 ? -8.310 15.324 -20.610 1.00 96.75 242 SER A C 1
ATOM 1948 O O . SER A 1 242 ? -8.774 15.854 -19.604 1.00 96.75 242 SER A O 1
ATOM 1950 N N . PHE A 1 243 ? -8.486 14.021 -20.866 1.00 96.69 243 PHE A N 1
ATOM 1951 C CA . PHE A 1 243 ? -9.193 13.124 -19.943 1.00 96.69 243 PHE A CA 1
ATOM 1952 C C . PHE A 1 243 ? -8.502 13.041 -18.577 1.00 96.69 243 PHE A C 1
ATOM 1954 O O . PHE A 1 243 ? -9.163 13.118 -17.545 1.00 96.69 243 PHE A O 1
ATOM 1961 N N . PHE A 1 244 ? -7.168 12.938 -18.553 1.00 97.12 244 PHE A N 1
ATOM 1962 C CA . PHE A 1 244 ? -6.423 12.968 -17.296 1.00 97.12 244 PHE A CA 1
ATOM 1963 C C . PHE A 1 244 ? -6.505 14.349 -16.647 1.00 97.12 244 PHE A C 1
ATOM 1965 O O . PHE A 1 244 ? -6.742 14.430 -15.446 1.00 97.12 244 PHE A O 1
ATOM 1972 N N . GLN A 1 245 ? -6.381 15.421 -17.436 1.00 96.62 245 GLN A N 1
ATOM 1973 C CA . GLN A 1 245 ? -6.404 16.804 -16.938 1.00 96.62 245 GLN A CA 1
ATOM 1974 C C . GLN A 1 245 ? -7.735 17.203 -16.284 1.00 96.62 245 GLN A C 1
ATOM 1976 O O . GLN A 1 245 ? -7.750 18.052 -15.399 1.00 96.62 245 GLN A O 1
ATOM 1981 N N . GLN A 1 246 ? -8.841 16.581 -16.694 1.00 95.94 246 GLN A N 1
ATOM 1982 C CA . GLN A 1 246 ? -10.169 16.776 -16.100 1.00 95.94 246 GLN A CA 1
ATOM 1983 C C . GLN A 1 246 ? -10.431 15.855 -14.899 1.00 95.94 246 GLN A C 1
ATOM 1985 O O . GLN A 1 246 ? -11.456 15.982 -14.231 1.00 95.94 246 GLN A O 1
ATOM 1990 N N . SER A 1 247 ? -9.530 14.909 -14.616 1.00 94.88 247 SER A N 1
ATOM 1991 C CA . SER A 1 247 ? -9.701 13.971 -13.511 1.00 94.88 247 SER A CA 1
ATOM 1992 C C . SER A 1 247 ? -9.353 14.612 -12.158 1.00 94.88 247 SER A C 1
ATOM 1994 O O . SER A 1 247 ? -8.480 15.482 -12.095 1.00 94.88 247 SER A O 1
ATOM 1996 N N . PRO A 1 248 ? -9.920 14.118 -11.039 1.00 94.56 248 PRO A N 1
ATOM 1997 C CA . PRO A 1 248 ? -9.573 14.591 -9.694 1.00 94.56 248 PRO A CA 1
ATOM 1998 C C . PRO A 1 248 ? -8.099 14.405 -9.297 1.00 94.56 248 PRO A C 1
ATOM 2000 O O . PRO A 1 248 ? -7.680 14.934 -8.263 1.00 94.56 248 PRO A O 1
ATOM 2003 N N . TRP A 1 249 ? -7.349 13.619 -10.078 1.00 94.50 249 TRP A N 1
ATOM 2004 C CA . TRP A 1 249 ? -5.942 13.283 -9.866 1.00 94.50 249 TRP A CA 1
ATOM 2005 C C . TRP A 1 249 ? -4.982 14.282 -10.517 1.00 94.50 249 TRP A C 1
ATOM 2007 O O . TRP A 1 249 ? -3.822 14.375 -10.104 1.00 94.50 249 TRP A O 1
ATOM 2017 N N . TYR A 1 250 ? -5.452 15.051 -11.502 1.00 94.56 250 TYR A N 1
ATOM 2018 C CA . TYR A 1 250 ? -4.678 16.161 -12.040 1.00 94.56 250 TYR A CA 1
ATOM 2019 C C . TYR A 1 250 ? -4.512 17.251 -10.977 1.00 94.56 250 TYR A C 1
ATOM 2021 O O . TYR A 1 250 ? -5.387 17.496 -10.152 1.00 94.56 250 TYR A O 1
ATOM 2029 N N . GLY A 1 251 ? -3.340 17.864 -10.939 1.00 92.44 251 GLY A N 1
ATOM 2030 C CA . GLY A 1 251 ? -2.884 18.748 -9.872 1.00 92.44 251 GLY A CA 1
ATOM 2031 C C . GLY A 1 251 ? -2.295 18.026 -8.653 1.00 92.44 251 GLY A C 1
ATOM 2032 O O . GLY A 1 251 ? -1.527 18.649 -7.929 1.00 92.44 251 GLY A O 1
ATOM 2033 N N . LYS A 1 252 ? -2.585 16.733 -8.439 1.00 92.62 252 LYS A N 1
ATOM 2034 C CA . LYS A 1 252 ? -2.290 16.027 -7.173 1.00 92.62 252 LYS A CA 1
ATOM 2035 C C . LYS A 1 252 ? -1.359 14.825 -7.312 1.00 92.62 252 LYS A C 1
ATOM 2037 O O . LYS A 1 252 ? -0.979 14.232 -6.305 1.00 92.62 252 LYS A O 1
ATOM 2042 N N . TRP A 1 253 ? -1.010 14.437 -8.538 1.00 93.38 253 TRP A N 1
ATOM 2043 C CA . TRP A 1 253 ? -0.105 13.312 -8.750 1.00 93.38 253 TRP A CA 1
ATOM 2044 C C . TRP A 1 253 ? 1.307 13.652 -8.277 1.00 93.38 253 TRP A C 1
ATOM 2046 O O . TRP A 1 253 ? 1.853 14.694 -8.645 1.00 93.38 253 TRP A O 1
ATOM 2056 N N . LEU A 1 254 ? 1.907 12.762 -7.488 1.00 91.62 254 LEU A N 1
ATOM 2057 C CA . LEU A 1 254 ? 3.260 12.951 -6.983 1.00 91.62 254 LEU A CA 1
ATOM 2058 C C . LEU A 1 254 ? 4.269 12.882 -8.136 1.00 91.62 254 LEU A C 1
ATOM 2060 O O . LEU A 1 254 ? 4.371 11.870 -8.828 1.00 91.62 254 LEU A O 1
ATOM 2064 N N . VAL A 1 255 ? 5.045 13.948 -8.316 1.00 92.50 255 VAL A N 1
ATOM 2065 C CA . VAL A 1 255 ? 6.133 14.000 -9.296 1.00 92.50 255 VAL A CA 1
ATOM 2066 C C . VAL A 1 255 ? 7.453 13.833 -8.557 1.00 92.50 255 VAL A C 1
ATOM 2068 O O . VAL A 1 255 ? 7.884 14.726 -7.834 1.00 92.50 255 VAL A O 1
ATOM 2071 N N . THR A 1 256 ? 8.085 12.673 -8.722 1.00 85.88 256 THR A N 1
ATOM 2072 C CA . THR A 1 256 ? 9.363 12.352 -8.066 1.00 85.88 256 THR A CA 1
ATOM 2073 C C . THR A 1 256 ? 10.578 12.589 -8.954 1.00 85.88 256 THR A C 1
ATOM 2075 O O . THR A 1 256 ? 11.684 12.741 -8.446 1.00 85.88 256 THR A O 1
ATOM 2078 N N . ASP A 1 257 ? 10.387 12.584 -10.272 1.00 88.25 257 ASP A N 1
ATOM 2079 C CA . ASP A 1 257 ? 11.468 12.689 -11.246 1.00 88.25 257 ASP A CA 1
ATOM 2080 C C . ASP A 1 257 ? 11.603 14.149 -11.727 1.00 88.25 257 ASP A C 1
ATOM 2082 O O . ASP A 1 257 ? 10.639 14.710 -12.263 1.00 88.25 257 ASP A O 1
ATOM 2086 N N . PRO A 1 258 ? 12.771 14.798 -11.549 1.00 90.38 258 PRO A N 1
ATOM 2087 C CA . PRO A 1 258 ? 12.960 16.191 -11.937 1.00 90.38 258 PRO A CA 1
ATOM 2088 C C . PRO A 1 258 ? 12.634 16.457 -13.407 1.00 90.38 258 PRO A C 1
ATOM 2090 O O . PRO A 1 258 ? 13.034 15.721 -14.310 1.00 90.38 258 PRO A O 1
ATOM 2093 N N . GLY A 1 259 ? 11.909 17.548 -13.645 1.00 92.38 259 GLY A N 1
ATOM 2094 C CA . GLY A 1 259 ? 11.510 17.981 -14.979 1.00 92.38 259 GLY A CA 1
ATOM 2095 C C . GLY A 1 259 ? 10.305 17.245 -15.558 1.00 92.38 259 GLY A C 1
ATOM 2096 O O . GLY A 1 259 ? 9.842 17.658 -16.615 1.00 92.38 259 GLY A O 1
ATOM 2097 N N . TRP A 1 260 ? 9.777 16.207 -14.907 1.00 95.19 260 TRP A N 1
ATOM 2098 C CA . TRP A 1 260 ? 8.571 15.523 -15.366 1.00 95.19 260 TRP A CA 1
ATOM 2099 C C . TRP A 1 260 ? 7.309 16.337 -15.054 1.00 95.19 260 TRP A C 1
ATOM 2101 O O . TRP A 1 260 ? 7.192 17.001 -14.029 1.00 95.19 260 TRP A O 1
ATOM 2111 N N . SER A 1 261 ? 6.334 16.251 -15.945 1.00 95.25 261 SER A N 1
ATOM 2112 C CA . SER A 1 261 ? 4.956 16.673 -15.733 1.00 95.25 261 SER A CA 1
ATOM 2113 C C . SER A 1 261 ? 4.184 15.612 -14.949 1.00 95.25 261 SER A C 1
ATOM 2115 O O . SER A 1 261 ? 4.560 14.439 -14.884 1.00 95.25 261 SER A O 1
ATOM 2117 N N . GLN A 1 262 ? 3.036 16.005 -14.401 1.00 95.06 262 GLN A N 1
ATOM 2118 C CA . GLN A 1 262 ? 2.155 15.073 -13.697 1.00 95.06 262 GLN A CA 1
ATOM 2119 C C . GLN A 1 262 ? 1.643 13.945 -14.589 1.00 95.06 262 GLN A C 1
ATOM 2121 O O . GLN A 1 262 ? 1.512 12.821 -14.120 1.00 95.06 262 GLN A O 1
ATOM 2126 N N . TYR A 1 263 ? 1.379 14.216 -15.871 1.00 95.50 263 TYR A N 1
ATOM 2127 C CA . TYR A 1 263 ? 0.965 13.167 -16.800 1.00 95.50 263 TYR A CA 1
ATOM 2128 C C . TYR A 1 263 ? 2.105 12.184 -17.085 1.00 95.50 263 TYR A C 1
ATOM 2130 O O . TYR A 1 263 ? 1.876 10.978 -17.081 1.00 95.50 263 TYR A O 1
ATOM 2138 N N . GLU A 1 264 ? 3.338 12.669 -17.280 1.00 95.81 264 GLU A N 1
ATOM 2139 C CA . GLU A 1 264 ? 4.501 11.791 -17.459 1.00 95.81 264 GLU A CA 1
ATOM 2140 C C . GLU A 1 264 ? 4.688 10.880 -16.232 1.00 95.81 264 GLU A C 1
ATOM 2142 O O . GLU A 1 264 ? 4.853 9.669 -16.394 1.00 95.81 264 GLU A O 1
ATOM 2147 N N . ALA A 1 265 ? 4.576 11.432 -15.016 1.00 95.06 265 ALA A N 1
ATOM 2148 C CA . ALA A 1 265 ? 4.673 10.668 -13.771 1.00 95.06 265 ALA A CA 1
ATOM 2149 C C . ALA A 1 265 ? 3.533 9.644 -13.635 1.00 95.06 265 ALA A C 1
ATOM 2151 O O . ALA A 1 265 ? 3.786 8.458 -13.410 1.00 95.06 265 ALA A O 1
ATOM 2152 N N . ALA A 1 266 ? 2.288 10.074 -13.865 1.00 95.69 266 ALA A N 1
ATOM 2153 C CA . ALA A 1 266 ? 1.110 9.215 -13.801 1.00 95.69 266 ALA A CA 1
ATOM 2154 C C . ALA A 1 266 ? 1.160 8.076 -14.825 1.00 95.69 266 ALA A C 1
ATOM 2156 O O . ALA A 1 266 ? 0.822 6.931 -14.515 1.00 95.69 266 ALA A O 1
ATOM 2157 N N . ARG A 1 267 ? 1.649 8.354 -16.037 1.00 95.56 267 ARG A N 1
ATOM 2158 C CA . ARG A 1 267 ? 1.880 7.338 -17.066 1.00 95.56 267 ARG A CA 1
ATOM 2159 C C . ARG A 1 267 ? 2.946 6.335 -16.631 1.00 95.56 267 ARG A C 1
ATOM 2161 O O . ARG A 1 267 ? 2.731 5.143 -16.816 1.00 95.56 267 ARG A O 1
ATOM 2168 N N . ALA A 1 268 ? 4.053 6.759 -16.020 1.00 93.69 268 ALA A N 1
ATOM 2169 C CA . ALA A 1 268 ? 5.059 5.813 -15.527 1.00 93.69 268 ALA A CA 1
ATOM 2170 C C . ALA A 1 268 ? 4.577 4.939 -14.373 1.00 93.69 268 ALA A C 1
ATOM 2172 O O . ALA A 1 268 ? 4.896 3.751 -14.348 1.00 93.69 268 ALA A O 1
ATOM 2173 N N . ASP A 1 269 ? 3.770 5.475 -13.463 1.00 93.00 269 ASP A N 1
ATOM 2174 C CA . ASP A 1 269 ? 3.138 4.664 -12.420 1.00 93.00 269 ASP A CA 1
ATOM 2175 C C . ASP A 1 269 ? 2.108 3.688 -13.008 1.00 93.00 269 ASP A C 1
ATOM 2177 O O . ASP A 1 269 ? 2.009 2.545 -12.564 1.00 93.00 269 ASP A O 1
ATOM 2181 N N . THR A 1 270 ? 1.392 4.103 -14.057 1.00 93.25 270 THR A N 1
ATOM 2182 C CA . THR A 1 270 ? 0.473 3.238 -14.817 1.00 93.25 270 THR A CA 1
ATOM 2183 C C . THR A 1 270 ? 1.214 2.099 -15.510 1.00 93.25 270 THR A C 1
ATOM 2185 O O . THR A 1 270 ? 0.776 0.953 -15.459 1.00 93.25 270 THR A O 1
ATOM 2188 N N . TRP A 1 271 ? 2.376 2.375 -16.095 1.00 91.50 271 TRP A N 1
ATOM 2189 C CA . TRP A 1 271 ? 3.246 1.341 -16.649 1.00 91.50 271 TRP A CA 1
ATOM 2190 C C . TRP A 1 271 ? 3.696 0.340 -15.578 1.00 91.50 271 TRP A C 1
ATOM 2192 O O . TRP A 1 271 ? 3.611 -0.866 -15.800 1.00 91.50 271 TRP A O 1
ATOM 2202 N N . VAL A 1 272 ? 4.076 0.806 -14.382 1.00 89.62 272 VAL A N 1
ATOM 2203 C CA . VAL A 1 272 ? 4.427 -0.096 -13.268 1.00 89.62 272 VAL A CA 1
ATOM 2204 C C . VAL A 1 272 ? 3.224 -0.935 -12.864 1.00 89.62 272 VAL A C 1
ATOM 2206 O O . VAL A 1 272 ? 3.367 -2.111 -12.529 1.00 89.62 272 VAL A O 1
ATOM 2209 N N . TYR A 1 273 ? 2.036 -0.331 -12.875 1.00 89.12 273 TYR A N 1
ATOM 2210 C CA . TYR A 1 273 ? 0.805 -1.021 -12.550 1.00 89.12 273 TYR A CA 1
ATOM 2211 C C . TYR A 1 273 ? 0.565 -2.213 -13.472 1.00 89.12 273 TYR A C 1
ATOM 2213 O O . TYR A 1 273 ? 0.400 -3.311 -12.960 1.00 89.12 273 TYR A O 1
ATOM 2221 N N . PHE A 1 274 ? 0.565 -2.011 -14.787 1.00 85.31 274 PHE A N 1
ATOM 2222 C CA . PHE A 1 274 ? 0.214 -3.065 -15.739 1.00 85.31 274 PHE A CA 1
ATOM 2223 C C . PHE A 1 274 ? 1.382 -3.995 -16.075 1.00 85.31 274 PHE A C 1
ATOM 2225 O O . PHE A 1 274 ? 1.192 -5.203 -16.143 1.00 85.31 274 PHE A O 1
ATOM 2232 N N . ASN A 1 275 ? 2.592 -3.451 -16.211 1.00 82.38 275 ASN A N 1
ATOM 2233 C CA . ASN A 1 275 ? 3.709 -4.158 -16.841 1.00 82.38 275 ASN A CA 1
ATOM 2234 C C . ASN A 1 275 ? 4.862 -4.460 -15.874 1.00 82.38 275 ASN A C 1
ATOM 2236 O O . ASN A 1 275 ? 5.806 -5.145 -16.245 1.00 82.38 275 ASN A O 1
ATOM 2240 N N . GLY A 1 276 ? 4.841 -3.920 -14.651 1.00 85.69 276 GLY A N 1
ATOM 2241 C CA . GLY A 1 276 ? 5.937 -4.087 -13.688 1.00 85.69 276 GLY A CA 1
ATOM 2242 C C . GLY A 1 276 ? 7.164 -3.198 -13.941 1.00 85.69 276 GLY A C 1
ATOM 2243 O O . GLY A 1 276 ? 8.112 -3.248 -13.163 1.00 85.69 276 GLY A O 1
ATOM 2244 N N . TRP A 1 277 ? 7.141 -2.323 -14.950 1.00 87.12 277 TRP A N 1
ATOM 2245 C CA . TRP A 1 277 ? 8.239 -1.408 -15.301 1.00 87.12 277 TRP A CA 1
ATOM 2246 C C . TRP A 1 277 ? 7.783 0.042 -15.293 1.00 87.12 277 TRP A C 1
ATOM 2248 O O . TRP A 1 277 ? 6.641 0.317 -15.633 1.00 87.12 277 TRP A O 1
ATOM 2258 N N . ARG A 1 278 ? 8.664 0.995 -14.976 1.00 90.19 278 ARG A N 1
ATOM 2259 C CA . ARG A 1 278 ? 8.412 2.395 -15.370 1.00 90.19 278 ARG A CA 1
ATOM 2260 C C . ARG A 1 278 ? 8.703 2.562 -16.860 1.00 90.19 278 ARG A C 1
ATOM 2262 O O . ARG A 1 278 ? 9.538 1.853 -17.413 1.00 90.19 278 ARG A O 1
ATOM 2269 N N . THR A 1 279 ? 8.056 3.535 -17.491 1.00 90.25 279 THR A N 1
ATOM 2270 C CA . THR A 1 279 ? 8.487 4.047 -18.800 1.00 90.25 279 THR A CA 1
ATOM 2271 C C . THR A 1 279 ? 9.551 5.126 -18.620 1.00 90.25 279 THR A C 1
ATOM 2273 O O . THR A 1 279 ? 9.614 5.778 -17.577 1.00 90.25 279 THR A O 1
ATOM 2276 N N . ASN A 1 280 ? 10.341 5.366 -19.662 1.00 90.44 280 ASN A N 1
ATOM 2277 C CA . ASN A 1 280 ? 11.126 6.583 -19.811 1.00 90.44 280 ASN A CA 1
ATOM 2278 C C . ASN A 1 280 ? 10.222 7.832 -19.886 1.00 90.44 280 ASN A C 1
ATOM 2280 O O . ASN A 1 280 ? 9.002 7.745 -20.061 1.00 90.44 280 ASN A O 1
ATOM 2284 N N . ARG A 1 281 ? 10.830 9.020 -19.815 1.00 90.75 281 ARG A N 1
ATOM 2285 C CA . ARG A 1 281 ? 10.086 10.286 -19.813 1.00 90.75 281 ARG A CA 1
ATOM 2286 C C . ARG A 1 281 ? 9.210 10.494 -21.056 1.00 90.75 281 ARG A C 1
ATOM 2288 O O . ARG A 1 281 ? 8.118 11.031 -20.920 1.00 90.75 281 ARG A O 1
ATOM 2295 N N . SER A 1 282 ? 9.632 10.069 -22.250 1.00 89.12 282 SER A N 1
ATOM 2296 C CA . SER A 1 282 ? 8.817 10.217 -23.469 1.00 89.12 282 SER A CA 1
ATOM 2297 C C . SER A 1 282 ? 7.582 9.314 -23.467 1.00 89.12 282 SER A C 1
ATOM 2299 O O . SER A 1 282 ? 6.586 9.640 -24.112 1.00 89.12 282 SER A O 1
ATOM 2301 N N . GLY A 1 283 ? 7.596 8.222 -22.699 1.00 88.56 283 GLY A N 1
ATOM 2302 C CA . GLY A 1 283 ? 6.517 7.238 -22.701 1.00 88.56 283 GLY A CA 1
ATOM 2303 C C . GLY A 1 283 ? 6.664 6.179 -23.782 1.00 88.56 283 GLY A C 1
ATOM 2304 O O . GLY A 1 283 ? 5.682 5.518 -24.082 1.00 88.56 283 GLY A O 1
ATOM 2305 N N . THR A 1 284 ? 7.821 6.086 -24.437 1.00 87.44 284 THR A N 1
ATOM 2306 C CA . THR A 1 284 ? 7.990 5.282 -25.659 1.00 87.44 284 THR A CA 1
ATOM 2307 C C . THR A 1 284 ? 8.780 4.000 -25.431 1.00 87.44 284 THR A C 1
ATOM 2309 O O . THR A 1 284 ? 8.822 3.159 -26.320 1.00 87.44 284 THR A O 1
ATOM 2312 N N . ALA A 1 285 ? 9.429 3.853 -24.274 1.00 87.06 285 ALA A N 1
ATOM 2313 C CA . ALA A 1 285 ? 10.230 2.682 -23.942 1.00 87.06 285 ALA A CA 1
ATOM 2314 C C . ALA A 1 285 ? 10.252 2.436 -22.431 1.00 87.06 285 ALA A C 1
ATOM 2316 O O . ALA A 1 285 ? 10.108 3.369 -21.638 1.00 87.06 285 ALA A O 1
ATOM 2317 N N . ILE A 1 286 ? 10.493 1.186 -22.036 1.00 86.81 286 ILE A N 1
ATOM 2318 C CA . ILE A 1 286 ? 10.736 0.823 -20.638 1.00 86.81 286 ILE A CA 1
ATOM 2319 C C . ILE A 1 286 ? 12.006 1.495 -20.106 1.00 86.81 286 ILE A C 1
ATOM 2321 O O . ILE A 1 286 ? 13.014 1.606 -20.801 1.00 86.81 286 ILE A O 1
ATOM 2325 N N . ASP A 1 287 ? 11.973 1.914 -18.845 1.00 86.81 287 ASP A N 1
ATOM 2326 C CA . ASP A 1 287 ? 13.177 2.254 -18.095 1.00 86.81 287 ASP A CA 1
ATOM 2327 C C . ASP A 1 287 ? 13.716 0.982 -17.426 1.00 86.81 287 ASP A C 1
ATOM 2329 O O . ASP A 1 287 ? 13.238 0.561 -16.365 1.00 86.81 287 ASP A O 1
ATOM 2333 N N . ARG A 1 288 ? 14.729 0.374 -18.057 1.00 81.81 288 ARG A N 1
ATOM 2334 C CA . ARG A 1 288 ? 15.356 -0.880 -17.607 1.00 81.81 288 ARG A CA 1
ATOM 2335 C C . ARG A 1 288 ? 16.033 -0.780 -16.234 1.00 81.81 288 ARG A C 1
ATOM 2337 O O . ARG A 1 288 ? 16.235 -1.793 -15.572 1.00 81.81 288 ARG A O 1
ATOM 2344 N N . ASN A 1 289 ? 16.305 0.427 -15.739 1.00 83.38 289 ASN A N 1
ATOM 2345 C CA . ASN A 1 289 ? 16.859 0.626 -14.396 1.00 83.38 289 ASN A CA 1
ATOM 2346 C C . ASN A 1 289 ? 15.775 0.676 -13.309 1.00 83.38 289 ASN A C 1
ATOM 2348 O O . ASN A 1 289 ? 16.075 0.771 -12.116 1.00 83.38 289 ASN A O 1
ATOM 2352 N N . LYS A 1 290 ? 14.498 0.653 -13.701 1.00 84.38 290 LYS A N 1
ATOM 2353 C CA . LYS A 1 290 ? 13.349 0.825 -12.806 1.00 84.38 290 LYS A CA 1
ATOM 2354 C C . LYS A 1 290 ? 12.396 -0.367 -12.877 1.00 84.38 290 LYS A C 1
ATOM 2356 O O . LYS A 1 290 ? 11.176 -0.181 -12.840 1.00 84.38 290 LYS A O 1
ATOM 2361 N N . ASN A 1 291 ? 12.946 -1.583 -12.904 1.00 86.44 291 ASN A N 1
ATOM 2362 C CA . ASN A 1 291 ? 12.159 -2.803 -12.728 1.00 86.44 291 ASN A CA 1
ATOM 2363 C C . ASN A 1 291 ? 11.482 -2.810 -11.348 1.00 86.44 291 ASN A C 1
ATOM 2365 O O . ASN A 1 291 ? 12.135 -2.645 -10.312 1.00 86.44 291 ASN A O 1
ATOM 2369 N N . ARG A 1 292 ? 10.164 -2.997 -11.319 1.00 87.38 292 ARG A N 1
ATOM 2370 C CA . ARG A 1 292 ? 9.362 -3.187 -10.101 1.00 87.38 292 ARG A CA 1
ATOM 2371 C C . ARG A 1 292 ? 8.741 -4.585 -10.018 1.00 87.38 292 ARG A C 1
ATOM 2373 O O . ARG A 1 292 ? 8.124 -4.879 -8.990 1.00 87.38 292 ARG A O 1
ATOM 2380 N N . GLY A 1 293 ? 8.946 -5.415 -11.038 1.00 85.38 293 GLY A N 1
ATOM 2381 C CA . GLY A 1 293 ? 8.496 -6.797 -11.150 1.00 85.38 293 GLY A CA 1
ATOM 2382 C C . GLY A 1 293 ? 7.020 -6.940 -11.432 1.00 85.38 293 GLY A C 1
ATOM 2383 O O . GLY A 1 293 ? 6.204 -6.097 -11.039 1.00 85.38 293 GLY A O 1
ATOM 2384 N N . ILE A 1 294 ? 6.671 -8.060 -12.054 1.00 84.50 294 ILE A N 1
ATOM 2385 C CA . ILE A 1 294 ? 5.282 -8.433 -12.250 1.00 84.50 294 ILE A CA 1
ATOM 2386 C C . ILE A 1 294 ? 4.829 -9.248 -11.043 1.00 84.50 294 ILE A C 1
ATOM 2388 O O . ILE A 1 294 ? 5.413 -10.260 -10.657 1.00 84.50 294 ILE A O 1
ATOM 2392 N N . ARG A 1 295 ? 3.740 -8.793 -10.428 1.00 85.88 295 ARG A N 1
ATOM 2393 C CA . ARG A 1 295 ? 3.155 -9.458 -9.267 1.00 85.88 295 ARG A CA 1
ATOM 2394 C C . ARG A 1 295 ? 2.362 -10.679 -9.715 1.00 85.88 295 ARG A C 1
ATOM 2396 O O . ARG A 1 295 ? 1.534 -10.572 -10.616 1.00 85.88 295 ARG A O 1
ATOM 2403 N N . TYR A 1 296 ? 2.510 -11.808 -9.023 1.00 82.69 296 TYR A N 1
ATOM 2404 C CA . TYR A 1 296 ? 1.735 -13.019 -9.326 1.00 82.69 296 TYR A CA 1
ATOM 2405 C C . TYR A 1 296 ? 0.218 -12.793 -9.306 1.00 82.69 296 TYR A C 1
ATOM 2407 O O . TYR A 1 296 ? -0.509 -13.345 -10.125 1.00 82.69 296 TYR A O 1
ATOM 2415 N N . ASN A 1 297 ? -0.286 -11.932 -8.419 1.00 77.25 297 ASN A N 1
ATOM 2416 C CA . ASN A 1 297 ? -1.713 -11.625 -8.389 1.00 77.25 297 ASN A CA 1
ATOM 2417 C C . ASN A 1 297 ? -2.221 -10.935 -9.660 1.00 77.25 297 ASN A C 1
ATOM 2419 O O . ASN A 1 297 ? -3.420 -10.893 -9.882 1.00 77.25 297 ASN A O 1
ATOM 2423 N N . MET A 1 298 ? -1.345 -10.407 -10.512 1.00 77.81 298 MET A N 1
ATOM 2424 C CA . MET A 1 298 ? -1.732 -9.893 -11.825 1.00 77.81 298 MET A CA 1
ATOM 2425 C C . MET A 1 298 ? -1.955 -11.029 -12.828 1.00 77.81 298 MET A C 1
ATOM 2427 O O . MET A 1 298 ? -2.791 -10.883 -13.708 1.00 77.81 298 MET A O 1
ATOM 2431 N N . PHE A 1 299 ? -1.338 -12.201 -12.628 1.00 76.38 299 PHE A N 1
ATOM 2432 C CA . PHE A 1 299 ? -1.593 -13.413 -13.419 1.00 76.38 299 PHE A CA 1
ATOM 2433 C C . PHE A 1 299 ? -2.911 -14.105 -13.077 1.00 76.38 299 PHE A C 1
ATOM 2435 O O . PHE A 1 299 ? -3.441 -14.855 -13.893 1.00 76.38 299 PHE A O 1
ATOM 2442 N N . ASN A 1 300 ? -3.450 -13.913 -11.873 1.00 76.88 300 ASN A N 1
ATOM 2443 C CA . ASN A 1 300 ? -4.715 -14.532 -11.463 1.00 76.88 300 ASN A CA 1
ATOM 2444 C C . ASN A 1 300 ? -5.887 -13.543 -11.412 1.00 76.88 300 ASN A C 1
ATOM 2446 O O . ASN A 1 300 ? -7.010 -13.941 -11.098 1.00 76.88 300 ASN A O 1
ATOM 2450 N N . TRP A 1 301 ? -5.650 -12.271 -11.739 1.00 80.75 301 TRP A N 1
ATOM 2451 C CA . TRP A 1 301 ? -6.687 -11.256 -11.679 1.00 80.75 301 TRP A CA 1
ATOM 2452 C C . TRP A 1 301 ? -7.675 -11.366 -12.844 1.00 80.75 301 TRP A C 1
ATOM 2454 O O . TRP A 1 301 ? -7.329 -11.790 -13.943 1.00 80.75 301 TRP A O 1
ATOM 2464 N N . ARG A 1 302 ? -8.913 -10.908 -12.626 1.00 81.50 302 ARG A N 1
ATOM 2465 C CA . ARG A 1 302 ? -9.982 -10.892 -13.636 1.00 81.50 302 ARG A CA 1
ATOM 2466 C C . ARG A 1 302 ? -9.679 -10.021 -14.861 1.00 81.50 302 ARG A C 1
ATOM 2468 O O . ARG A 1 302 ? -10.318 -10.203 -15.885 1.00 81.50 302 ARG A O 1
ATOM 2475 N N . TYR A 1 303 ? -8.742 -9.080 -14.734 1.00 77.62 303 TYR A N 1
ATOM 2476 C CA . TYR A 1 303 ? -8.317 -8.163 -15.798 1.00 77.62 303 TYR A CA 1
ATOM 2477 C C . TYR A 1 303 ? -6.923 -8.488 -16.343 1.00 77.62 303 TYR A C 1
ATOM 2479 O O . TYR A 1 303 ? -6.267 -7.613 -16.898 1.00 77.62 303 TYR A O 1
ATOM 2487 N N . ARG A 1 304 ? -6.429 -9.707 -16.105 1.00 79.31 304 ARG A N 1
ATOM 2488 C CA . ARG A 1 304 ? -5.128 -10.142 -16.616 1.00 79.31 304 ARG A CA 1
ATOM 2489 C C . ARG A 1 304 ? -5.109 -10.177 -18.142 1.00 79.31 304 ARG A C 1
ATOM 2491 O O . ARG A 1 304 ? -6.139 -10.442 -18.767 1.00 79.31 304 ARG A O 1
ATOM 2498 N N . ASP A 1 305 ? -3.919 -10.027 -18.704 1.00 78.44 305 ASP A N 1
ATOM 2499 C CA . ASP A 1 305 ? -3.700 -10.247 -20.128 1.00 78.44 305 ASP A CA 1
ATOM 2500 C C . ASP A 1 305 ? -3.937 -11.723 -20.521 1.00 78.44 305 ASP A C 1
ATOM 2502 O O . ASP A 1 305 ? -3.811 -12.628 -19.680 1.00 78.44 305 ASP A O 1
ATOM 2506 N N . PRO A 1 306 ? -4.310 -11.998 -21.789 1.00 83.00 306 PRO A N 1
ATOM 2507 C CA . PRO A 1 306 ? -4.494 -13.360 -22.284 1.00 83.00 306 PRO A CA 1
ATOM 2508 C C . PRO A 1 306 ? -3.225 -14.214 -22.130 1.00 83.00 306 PRO A C 1
ATOM 2510 O O . PRO A 1 306 ? -2.127 -13.682 -22.284 1.00 83.00 306 PRO A O 1
ATOM 2513 N N . PRO A 1 307 ? -3.342 -15.535 -21.889 1.00 83.25 307 PRO A N 1
ATOM 2514 C CA . PRO A 1 307 ? -2.183 -16.417 -21.730 1.00 83.25 307 PRO A CA 1
ATOM 2515 C C . PRO A 1 307 ? -1.155 -16.290 -22.864 1.00 83.25 307 PRO A C 1
ATOM 2517 O O . PRO A 1 307 ? -1.534 -16.205 -24.033 1.00 83.25 307 PRO A O 1
ATOM 2520 N N . GLY A 1 308 ? 0.137 -16.349 -22.531 1.00 76.88 308 GLY A N 1
ATOM 2521 C CA . GLY A 1 308 ? 1.240 -16.277 -23.490 1.00 76.88 308 GLY A CA 1
ATOM 2522 C C . GLY A 1 308 ? 1.880 -14.894 -23.610 1.00 76.88 308 GLY A C 1
ATOM 2523 O O . GLY A 1 308 ? 2.961 -14.795 -24.189 1.00 76.88 308 GLY A O 1
ATOM 2524 N N . TRP A 1 309 ? 1.274 -13.851 -23.033 1.00 79.00 309 TRP A N 1
ATOM 2525 C CA . TRP A 1 309 ? 1.870 -12.513 -22.963 1.00 79.00 309 TRP A CA 1
ATOM 2526 C C . TRP A 1 309 ? 3.216 -12.528 -22.226 1.00 79.00 309 TRP A C 1
ATOM 2528 O O . TRP A 1 309 ? 4.135 -11.808 -22.602 1.00 79.00 309 TRP A O 1
ATOM 2538 N N . GLU A 1 310 ? 3.367 -13.407 -21.231 1.00 76.81 310 GLU A N 1
ATOM 2539 C CA . GLU A 1 310 ? 4.587 -13.558 -20.440 1.00 76.81 310 GLU A CA 1
ATOM 2540 C C . GLU A 1 310 ? 5.789 -14.009 -21.278 1.00 76.81 310 GLU A C 1
ATOM 2542 O O . GLU A 1 310 ? 6.926 -13.745 -20.912 1.00 76.81 310 GLU A O 1
ATOM 2547 N N . LYS A 1 311 ? 5.551 -14.648 -22.431 1.00 75.12 311 LYS A N 1
ATOM 2548 C CA . LYS A 1 311 ? 6.611 -15.065 -23.362 1.00 75.12 311 LYS A CA 1
ATOM 2549 C C . LYS A 1 311 ? 7.155 -13.909 -24.194 1.00 75.12 311 LYS A C 1
ATOM 2551 O O . LYS A 1 311 ? 8.225 -14.037 -24.774 1.00 75.12 311 LYS A O 1
ATOM 2556 N N . LEU A 1 312 ? 6.406 -12.809 -24.278 1.00 68.19 312 LEU A N 1
ATOM 2557 C CA . LEU A 1 312 ? 6.850 -11.566 -24.911 1.00 68.19 312 LEU A CA 1
ATOM 2558 C C . LEU A 1 312 ? 7.746 -10.748 -23.973 1.00 68.19 312 LEU A C 1
ATOM 2560 O O . LEU A 1 312 ? 8.305 -9.734 -24.382 1.00 68.19 312 LEU A O 1
ATOM 2564 N N . TYR A 1 313 ? 7.854 -11.163 -22.710 1.00 66.56 313 TYR A N 1
ATOM 2565 C CA . TYR A 1 313 ? 8.724 -10.537 -21.737 1.00 66.56 313 TYR A CA 1
ATOM 2566 C C . TYR A 1 313 ? 10.159 -11.006 -21.977 1.00 66.56 313 TYR A C 1
ATOM 2568 O O . TYR A 1 313 ? 10.591 -12.047 -21.485 1.00 66.56 313 TYR A O 1
ATOM 2576 N N . ASP A 1 314 ? 10.877 -10.243 -22.789 1.00 56.78 314 ASP A N 1
ATOM 2577 C CA . ASP A 1 314 ? 12.259 -10.533 -23.130 1.00 56.78 314 ASP A CA 1
ATOM 2578 C C . ASP A 1 314 ? 13.222 -9.807 -22.171 1.00 56.78 314 ASP A C 1
ATOM 2580 O O . ASP A 1 314 ? 13.265 -8.575 -22.124 1.00 56.78 314 ASP A O 1
ATOM 2584 N N . GLU A 1 315 ? 13.995 -10.570 -21.390 1.00 55.28 315 GLU A N 1
ATOM 2585 C CA . GLU A 1 315 ? 15.122 -10.054 -20.591 1.00 55.28 315 GLU A CA 1
ATOM 2586 C C . GLU A 1 315 ? 16.358 -9.734 -21.465 1.00 55.28 315 GLU A C 1
ATOM 2588 O O . GLU A 1 315 ? 17.330 -9.181 -20.951 1.00 55.28 315 GLU A O 1
ATOM 2593 N N . SER A 1 316 ? 16.373 -10.114 -22.752 1.00 40.88 316 SER A N 1
ATOM 2594 C CA . SER A 1 316 ? 17.613 -10.336 -23.511 1.00 40.88 316 SER A CA 1
ATOM 2595 C C . SER A 1 316 ? 18.148 -9.181 -24.355 1.00 40.88 316 SER A C 1
ATOM 2597 O O . SER A 1 316 ? 19.209 -9.347 -24.954 1.00 40.88 316 SER A O 1
ATOM 2599 N N . GLU A 1 317 ? 17.542 -7.993 -24.345 1.00 33.44 317 GLU A N 1
ATOM 2600 C CA . GLU A 1 317 ? 18.215 -6.825 -24.926 1.00 33.44 317 GLU A CA 1
ATOM 2601 C C . GLU A 1 317 ? 18.743 -5.878 -23.831 1.00 33.44 317 GLU A C 1
ATOM 2603 O O . GLU A 1 317 ? 17.961 -5.467 -22.973 1.00 33.44 317 GLU A O 1
ATOM 2608 N N . PRO A 1 318 ? 20.053 -5.548 -23.816 1.00 38.53 318 PRO A N 1
ATOM 2609 C CA . PRO A 1 318 ? 20.663 -4.556 -22.925 1.00 38.53 318 PRO A CA 1
ATOM 2610 C C . PRO A 1 318 ? 20.247 -3.126 -23.263 1.00 38.53 318 PRO A C 1
ATOM 2612 O O . PRO A 1 318 ? 20.083 -2.809 -24.463 1.00 38.53 318 PRO A O 1
#